Protein AF-A0A1J1GL76-F1 (afdb_monomer_lite)

Structure (mmCIF, N/CA/C/O backbone):
data_AF-A0A1J1GL76-F1
#
_entry.id   AF-A0A1J1GL76-F1
#
loop_
_atom_site.group_PDB
_atom_site.id
_atom_site.type_symbol
_atom_site.label_atom_id
_atom_site.label_alt_id
_atom_site.label_comp_id
_atom_site.label_asym_id
_atom_site.label_entity_id
_atom_site.label_seq_id
_atom_site.pdbx_PDB_ins_code
_atom_site.Cartn_x
_atom_site.Cartn_y
_atom_site.Cartn_z
_atom_site.occupancy
_atom_site.B_iso_or_equiv
_atom_site.auth_seq_id
_atom_site.auth_comp_id
_atom_site.auth_asym_id
_atom_site.auth_atom_id
_atom_site.pdbx_PDB_model_num
ATOM 1 N N . MET A 1 1 ? -51.176 -16.888 1.391 1.00 49.38 1 MET A N 1
ATOM 2 C CA . MET A 1 1 ? -51.410 -16.344 2.749 1.00 49.38 1 MET A CA 1
ATOM 3 C C . MET A 1 1 ? -52.088 -14.986 2.586 1.00 49.38 1 MET A C 1
ATOM 5 O O . MET A 1 1 ? -51.560 -14.163 1.854 1.00 49.38 1 MET A O 1
ATOM 9 N N . ASN A 1 2 ? -53.295 -14.788 3.131 1.00 55.12 2 ASN A N 1
ATOM 10 C CA . ASN A 1 2 ? -54.114 -13.595 2.851 1.00 55.12 2 ASN A CA 1
ATOM 11 C C . ASN A 1 2 ? -53.493 -12.338 3.484 1.00 55.12 2 ASN A C 1
ATOM 13 O O . ASN A 1 2 ? -53.325 -12.302 4.702 1.00 55.12 2 ASN A O 1
ATOM 17 N N . LEU A 1 3 ? -53.196 -11.313 2.676 1.00 42.00 3 LEU A N 1
ATOM 18 C CA . LEU A 1 3 ? -52.541 -10.064 3.106 1.00 42.00 3 LEU A CA 1
ATOM 19 C C . LEU A 1 3 ? -53.281 -9.388 4.273 1.00 42.00 3 LEU A C 1
ATOM 21 O O . LEU A 1 3 ? -52.666 -8.868 5.198 1.00 42.00 3 LEU A O 1
ATOM 25 N N . LEU A 1 4 ? -54.612 -9.489 4.265 1.00 48.38 4 LEU A N 1
ATOM 26 C CA . LEU A 1 4 ? -55.483 -8.969 5.316 1.00 48.38 4 LEU A CA 1
ATOM 27 C C . LEU A 1 4 ? -55.282 -9.690 6.660 1.00 48.38 4 LEU A C 1
ATOM 29 O O . LEU A 1 4 ? -55.278 -9.059 7.712 1.00 48.38 4 LEU A O 1
ATOM 33 N N . ARG A 1 5 ? -55.057 -11.013 6.641 1.00 50.91 5 ARG A N 1
ATOM 34 C CA . ARG A 1 5 ? -54.732 -11.775 7.860 1.00 50.91 5 ARG A CA 1
ATOM 35 C C . ARG A 1 5 ? -53.357 -11.391 8.395 1.00 50.91 5 ARG A C 1
ATOM 37 O O . ARG A 1 5 ? -53.213 -11.285 9.606 1.00 50.91 5 ARG A O 1
ATOM 44 N N . ALA A 1 6 ? -52.385 -11.151 7.514 1.00 48.44 6 ALA A N 1
ATOM 45 C CA . ALA A 1 6 ? -51.055 -10.698 7.914 1.00 48.44 6 ALA A CA 1
ATOM 46 C C . ALA A 1 6 ? -51.099 -9.304 8.563 1.00 48.44 6 ALA A C 1
ATOM 48 O O . ALA A 1 6 ? -50.510 -9.113 9.623 1.00 48.44 6 ALA A O 1
ATOM 49 N N . PHE A 1 7 ? -51.862 -8.365 7.994 1.00 52.47 7 PHE A N 1
ATOM 50 C CA . PHE A 1 7 ? -52.034 -7.025 8.566 1.00 52.47 7 PHE A CA 1
ATOM 51 C C . PHE A 1 7 ? -52.759 -7.041 9.912 1.00 52.47 7 PHE A C 1
ATOM 53 O O . PHE A 1 7 ? -52.319 -6.382 10.850 1.00 52.47 7 PHE A O 1
ATOM 60 N N . ASN A 1 8 ? -53.825 -7.834 10.037 1.00 53.69 8 ASN A N 1
ATOM 61 C CA . ASN A 1 8 ? -54.565 -7.942 11.294 1.00 53.69 8 ASN A CA 1
ATOM 62 C C . ASN A 1 8 ? -53.718 -8.583 12.400 1.00 53.69 8 ASN A C 1
ATOM 64 O O . ASN A 1 8 ? -53.769 -8.131 13.540 1.00 53.69 8 ASN A O 1
ATOM 68 N N . LEU A 1 9 ? -52.894 -9.581 12.065 1.00 57.06 9 LEU A N 1
ATOM 69 C CA . LEU A 1 9 ? -51.921 -10.151 12.999 1.00 57.06 9 LEU A CA 1
ATOM 70 C C . LEU A 1 9 ? -50.890 -9.108 13.441 1.00 57.06 9 LEU A C 1
ATOM 72 O O . LEU A 1 9 ? -50.637 -8.985 14.634 1.00 57.06 9 LEU A O 1
ATOM 76 N N . LEU A 1 10 ? -50.365 -8.304 12.512 1.00 51.12 10 LEU A N 1
ATOM 77 C CA . LEU A 1 10 ? -49.401 -7.245 12.820 1.00 51.12 10 LEU A CA 1
ATOM 78 C C . LEU A 1 10 ? -49.995 -6.172 13.747 1.00 51.12 10 LEU A C 1
ATOM 80 O O . LEU A 1 10 ? -49.339 -5.712 14.681 1.00 51.12 10 LEU A O 1
ATOM 84 N N . LEU A 1 11 ? -51.251 -5.790 13.503 1.00 55.38 11 LEU A N 1
ATOM 85 C CA . LEU A 1 11 ? -51.951 -4.784 14.296 1.00 55.38 11 LEU A CA 1
ATOM 86 C C . LEU A 1 11 ? -52.215 -5.285 15.722 1.00 55.38 11 LEU A C 1
ATOM 88 O O . LEU A 1 11 ? -51.939 -4.570 16.682 1.00 55.38 11 LEU A O 1
ATOM 92 N N . VAL A 1 12 ? -52.683 -6.531 15.864 1.00 57.62 12 VAL A N 1
ATOM 93 C CA . VAL A 1 12 ? -52.915 -7.168 17.170 1.00 57.62 12 VAL A CA 1
ATOM 94 C C . VAL A 1 12 ? -51.599 -7.332 17.934 1.00 57.62 12 VAL A C 1
ATOM 96 O O . VAL A 1 12 ? -51.547 -7.023 19.122 1.00 57.62 12 VAL A O 1
ATOM 99 N N . SER A 1 13 ? -50.512 -7.730 17.267 1.00 48.66 13 SER A N 1
ATOM 100 C CA . SER A 1 13 ? -49.188 -7.841 17.890 1.00 48.66 13 SER A CA 1
ATOM 101 C C . SER A 1 13 ? -48.640 -6.494 18.372 1.00 48.66 13 SER A C 1
ATOM 103 O O . SER A 1 13 ? -48.078 -6.430 19.463 1.00 48.66 13 SER A O 1
ATOM 105 N N . ASN A 1 14 ? -48.844 -5.414 17.611 1.00 50.44 14 ASN A N 1
ATOM 106 C CA . ASN A 1 14 ? -48.472 -4.061 18.037 1.00 50.44 14 ASN A CA 1
ATOM 107 C C . ASN A 1 14 ? -49.307 -3.584 19.230 1.00 50.44 14 ASN A C 1
ATOM 109 O O . ASN A 1 14 ? -48.763 -2.971 20.146 1.00 50.44 14 ASN A O 1
ATOM 113 N N . LEU A 1 15 ? -50.607 -3.897 19.254 1.00 49.03 15 LEU A N 1
ATOM 114 C CA . LEU A 1 15 ? -51.482 -3.520 20.364 1.00 49.03 15 LEU A CA 1
ATOM 115 C C . LEU A 1 15 ? -51.084 -4.243 21.659 1.00 49.03 15 LEU A C 1
ATOM 117 O O . LEU A 1 15 ? -50.979 -3.616 22.708 1.00 49.03 15 LEU A O 1
ATOM 121 N N . VAL A 1 16 ? -50.796 -5.545 21.578 1.00 49.28 16 VAL A N 1
ATOM 122 C CA . VAL A 1 16 ? -50.331 -6.346 22.722 1.00 49.28 16 VAL A CA 1
ATOM 123 C C . VAL A 1 16 ? -48.969 -5.851 23.224 1.00 49.28 16 VAL A C 1
ATOM 125 O O . VAL A 1 16 ? -48.783 -5.698 24.429 1.00 49.28 16 VAL A O 1
ATOM 128 N N . ALA A 1 17 ? -48.036 -5.526 22.323 1.00 48.03 17 ALA A N 1
ATOM 129 C CA . ALA A 1 17 ? -46.721 -5.000 22.694 1.00 48.03 17 ALA A CA 1
ATOM 130 C C . ALA A 1 17 ? -46.783 -3.599 23.324 1.00 48.03 17 ALA A C 1
ATOM 132 O O . ALA A 1 17 ? -46.017 -3.311 24.243 1.00 48.03 17 ALA A O 1
ATOM 133 N N . PHE A 1 18 ? -47.714 -2.753 22.873 1.00 45.28 18 PHE A N 1
ATOM 134 C CA . PHE A 1 18 ? -47.972 -1.440 23.464 1.00 45.28 18 PHE A CA 1
ATOM 135 C C . PHE A 1 18 ? -48.572 -1.560 24.872 1.00 45.28 18 PHE A C 1
ATOM 137 O O . PHE A 1 18 ? -48.101 -0.905 25.797 1.00 45.28 18 PHE A O 1
ATOM 144 N N . ILE A 1 19 ? -49.557 -2.447 25.064 1.00 47.66 19 ILE A N 1
ATOM 145 C CA . ILE A 1 19 ? -50.202 -2.667 26.370 1.00 47.66 19 ILE A CA 1
ATOM 146 C C . ILE A 1 19 ? -49.232 -3.310 27.372 1.00 47.66 19 ILE A C 1
ATOM 148 O O . ILE A 1 19 ? -49.341 -3.075 28.573 1.00 47.66 19 ILE A O 1
ATOM 152 N N . HIS A 1 20 ? -48.285 -4.132 26.913 1.00 47.09 20 HIS A N 1
ATOM 153 C CA . HIS A 1 20 ? -47.363 -4.860 27.794 1.00 47.09 20 HIS A CA 1
ATOM 154 C C . HIS A 1 20 ? -45.942 -4.291 27.818 1.00 47.09 20 HIS A C 1
ATOM 156 O O . HIS A 1 20 ? -45.064 -4.933 28.390 1.00 47.09 20 HIS A O 1
ATOM 162 N N . ASN A 1 21 ? -45.710 -3.122 27.206 1.00 48.50 21 ASN A N 1
ATOM 163 C CA . ASN A 1 21 ? -44.431 -2.401 27.140 1.00 48.50 21 ASN A CA 1
ATOM 164 C C . ASN A 1 21 ? -43.202 -3.322 26.973 1.00 48.50 21 ASN A C 1
ATOM 166 O O . ASN A 1 21 ? -42.194 -3.182 27.668 1.00 48.50 21 ASN A O 1
ATOM 170 N N . THR A 1 22 ? -43.317 -4.332 26.105 1.00 44.53 22 THR A N 1
ATOM 171 C CA . THR A 1 22 ? -42.358 -5.443 26.036 1.00 44.53 22 THR A CA 1
ATOM 172 C C . THR A 1 22 ? -41.708 -5.558 24.665 1.00 44.53 22 THR A C 1
ATOM 174 O O . THR A 1 22 ? -42.346 -5.563 23.614 1.00 44.53 22 THR A O 1
ATOM 177 N N . SER A 1 23 ? -40.387 -5.717 24.722 1.00 50.06 23 SER A N 1
ATOM 178 C CA . SER A 1 23 ? -39.377 -5.852 23.669 1.00 50.06 23 SER A CA 1
ATOM 179 C C . SER A 1 23 ? -39.558 -7.027 22.688 1.00 50.06 23 SER A C 1
ATOM 181 O O . SER A 1 23 ? -38.646 -7.324 21.915 1.00 50.06 23 SER A O 1
ATOM 183 N N . LEU A 1 24 ? -40.715 -7.692 22.661 1.00 44.75 24 LEU A N 1
ATOM 184 C CA . LEU A 1 24 ? -40.926 -8.945 21.929 1.00 44.75 24 LEU A CA 1
ATOM 185 C C . LEU A 1 24 ? -40.931 -8.762 20.398 1.00 44.75 24 LEU A C 1
ATOM 187 O O . LEU A 1 24 ? -40.361 -9.568 19.668 1.00 44.75 24 LEU A O 1
ATOM 191 N N . LEU A 1 25 ? -41.503 -7.662 19.895 1.00 42.66 25 LEU A N 1
ATOM 192 C CA . LEU A 1 25 ? -41.461 -7.333 18.459 1.00 42.66 25 LEU A CA 1
ATOM 193 C C . LEU A 1 25 ? -40.042 -7.004 17.981 1.00 42.66 25 LEU A C 1
ATOM 195 O O . LEU A 1 25 ? -39.680 -7.312 16.846 1.00 42.66 25 LEU A O 1
ATOM 199 N N . SER A 1 26 ? -39.222 -6.435 18.870 1.00 44.03 26 SER A N 1
ATOM 200 C CA . SER A 1 26 ? -37.821 -6.131 18.584 1.00 44.03 26 SER A CA 1
ATOM 201 C C . SER A 1 26 ? -36.932 -7.373 18.536 1.00 44.03 26 SER A C 1
ATOM 203 O O . SER A 1 26 ? -35.851 -7.283 17.967 1.00 44.03 26 SER A O 1
ATOM 205 N N . SER A 1 27 ? -37.362 -8.517 19.092 1.00 48.53 27 SER A N 1
ATOM 206 C CA . SER A 1 27 ? -36.620 -9.782 18.984 1.00 48.53 27 SER A CA 1
ATOM 207 C C . SER A 1 27 ? -37.047 -10.615 17.773 1.00 48.53 27 SER A C 1
ATOM 209 O O . SER A 1 27 ? -36.202 -11.264 17.168 1.00 48.53 27 SER A O 1
ATOM 211 N N . LEU A 1 28 ? -38.322 -10.554 17.369 1.00 44.75 28 LEU A N 1
ATOM 212 C CA . LEU A 1 28 ? -38.851 -11.374 16.269 1.00 44.75 28 LEU A CA 1
ATOM 213 C C . LEU A 1 28 ? -38.500 -10.859 14.864 1.00 44.75 28 LEU A C 1
ATOM 215 O O . LEU A 1 28 ? -38.440 -11.653 13.930 1.00 44.75 28 LEU A O 1
ATOM 219 N N . PHE A 1 29 ? -38.255 -9.555 14.697 1.00 45.38 29 PHE A N 1
ATOM 220 C CA . PHE A 1 29 ? -38.017 -8.939 13.378 1.00 45.38 29 PHE A CA 1
ATOM 221 C C . PHE A 1 29 ? -36.672 -8.212 13.259 1.00 45.38 29 PHE A C 1
ATOM 223 O O . PHE A 1 29 ? -36.435 -7.500 12.279 1.00 45.38 29 PHE A O 1
ATOM 230 N N . LYS A 1 30 ? -35.790 -8.386 14.252 1.00 46.25 30 LYS A N 1
ATOM 231 C CA . LYS A 1 30 ? -34.530 -7.645 14.358 1.00 46.25 30 LYS A CA 1
ATOM 232 C C . LYS A 1 30 ? -33.626 -7.856 13.150 1.00 46.25 30 LYS A C 1
ATOM 234 O O . LYS A 1 30 ? -33.071 -6.893 12.648 1.00 46.25 30 LYS A O 1
ATOM 239 N N . ASP A 1 31 ? -33.531 -9.075 12.633 1.00 42.47 31 ASP A N 1
ATOM 240 C CA . ASP A 1 31 ? -32.423 -9.386 11.728 1.00 42.47 31 ASP A CA 1
ATOM 241 C C . ASP A 1 31 ? -32.755 -9.144 10.250 1.00 42.47 31 ASP A C 1
ATOM 243 O O . ASP A 1 31 ? -31.899 -8.695 9.497 1.00 42.47 31 ASP A O 1
ATOM 247 N N . SER A 1 32 ? -34.005 -9.329 9.821 1.00 38.66 32 SER A N 1
ATOM 248 C CA . SER A 1 32 ? -34.388 -9.160 8.409 1.00 38.66 32 SER A CA 1
ATOM 249 C C . SER A 1 32 ? -34.819 -7.733 8.053 1.00 38.66 32 SER A C 1
ATOM 251 O O . SER A 1 32 ? -34.570 -7.270 6.938 1.00 38.66 32 SER A O 1
ATOM 253 N N . PHE A 1 33 ? -35.431 -7.001 8.990 1.00 39.47 33 PHE A N 1
ATOM 254 C CA . PHE A 1 33 ? -35.873 -5.624 8.749 1.00 39.47 33 PHE A CA 1
ATOM 255 C C . PHE A 1 33 ? -34.742 -4.609 8.963 1.00 39.47 33 PHE A C 1
ATOM 257 O O . PHE A 1 33 ? -34.715 -3.586 8.279 1.00 39.47 33 PHE A O 1
ATOM 264 N N . ILE A 1 34 ? -33.783 -4.894 9.858 1.00 42.03 34 ILE A N 1
ATOM 265 C CA . ILE A 1 34 ? -32.581 -4.064 10.029 1.00 42.03 34 ILE A CA 1
ATOM 266 C C . ILE A 1 34 ? -31.635 -4.245 8.846 1.00 42.03 34 ILE A C 1
ATOM 268 O O . ILE A 1 34 ? -31.163 -3.229 8.353 1.00 42.03 34 ILE A O 1
ATOM 272 N N . LEU A 1 35 ? -31.416 -5.464 8.328 1.00 37.47 35 LEU A N 1
ATOM 273 C CA . LEU A 1 35 ? -30.583 -5.650 7.130 1.00 37.47 35 LEU A CA 1
ATOM 274 C C . LEU A 1 35 ? -31.164 -4.917 5.912 1.00 37.47 35 LEU A C 1
ATOM 276 O O . LEU A 1 35 ? -30.459 -4.136 5.280 1.00 37.47 35 LEU A O 1
ATOM 280 N N . ASN A 1 36 ? -32.465 -5.076 5.645 1.00 37.38 36 ASN A N 1
ATOM 281 C CA . ASN A 1 36 ? -33.106 -4.398 4.516 1.00 37.38 36 ASN A CA 1
ATOM 282 C C . ASN A 1 36 ? -33.164 -2.870 4.693 1.00 37.38 36 ASN A C 1
ATOM 284 O O . ASN A 1 36 ? -32.998 -2.142 3.718 1.00 37.38 36 ASN A O 1
ATOM 288 N N . ASN A 1 37 ? -33.337 -2.353 5.918 1.00 37.88 37 ASN A N 1
ATOM 289 C CA . ASN A 1 37 ? -33.225 -0.909 6.171 1.00 37.88 37 ASN A CA 1
ATOM 290 C C . ASN A 1 37 ? -31.779 -0.400 6.140 1.00 37.88 37 ASN A C 1
ATOM 292 O O . ASN A 1 37 ? -31.566 0.760 5.794 1.00 37.88 37 ASN A O 1
ATOM 296 N N . TYR A 1 38 ? -30.785 -1.227 6.465 1.00 38.75 38 TYR A N 1
ATOM 297 C CA . TYR A 1 38 ? -29.373 -0.875 6.316 1.00 38.75 38 TYR A CA 1
ATOM 298 C C . TYR A 1 38 ? -28.989 -0.773 4.838 1.00 38.75 38 TYR A C 1
ATOM 300 O O . TYR A 1 38 ? -28.358 0.209 4.443 1.00 38.75 38 TYR A O 1
ATOM 308 N N . GLU A 1 39 ? -29.433 -1.720 4.009 1.00 37.53 39 GLU A N 1
ATOM 309 C CA . GLU A 1 39 ? -29.206 -1.704 2.560 1.00 37.53 39 GLU A CA 1
ATOM 310 C C . GLU A 1 39 ? -29.972 -0.565 1.863 1.00 37.53 39 GLU A C 1
ATOM 312 O O . GLU A 1 39 ? -29.414 0.148 1.022 1.00 37.53 39 GLU A O 1
ATOM 317 N N . LEU A 1 40 ? -31.225 -0.306 2.258 1.00 36.31 40 LEU A N 1
ATOM 318 C CA . LEU A 1 40 ? -32.002 0.834 1.752 1.00 36.31 40 LEU A CA 1
ATOM 319 C C . LEU A 1 40 ? -31.452 2.177 2.252 1.00 36.31 40 LEU A C 1
ATOM 321 O O . LEU A 1 40 ? -31.373 3.130 1.478 1.00 36.31 40 LEU A O 1
ATOM 325 N N . GLY A 1 41 ? -30.994 2.259 3.504 1.00 34.81 41 GLY A N 1
ATOM 326 C CA . GLY A 1 41 ? -30.371 3.450 4.081 1.00 34.81 41 GLY A CA 1
ATOM 327 C C . GLY A 1 41 ? -29.040 3.818 3.418 1.00 34.81 41 GLY A C 1
ATOM 328 O O . GLY A 1 41 ? -28.735 5.005 3.270 1.00 34.81 41 GLY A O 1
ATOM 329 N N . PHE A 1 42 ? -28.270 2.829 2.953 1.00 37.75 42 PHE A N 1
ATOM 330 C CA . PHE A 1 42 ? -27.045 3.056 2.181 1.00 37.75 42 PHE A CA 1
ATOM 331 C C . PHE A 1 42 ? -27.340 3.631 0.791 1.00 37.75 42 PHE A C 1
ATOM 333 O O . PHE A 1 42 ? -26.722 4.620 0.391 1.00 37.75 42 PHE A O 1
ATOM 340 N N . ASN A 1 43 ? -28.342 3.088 0.094 1.00 35.53 43 ASN A N 1
ATOM 341 C CA . ASN A 1 43 ? -28.764 3.588 -1.21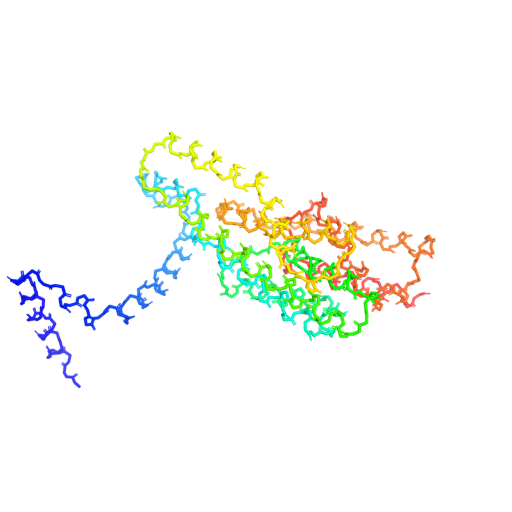6 1.00 35.53 43 ASN A CA 1
ATOM 342 C C . ASN A 1 43 ? -29.424 4.973 -1.132 1.00 35.53 43 ASN A C 1
ATOM 344 O O . ASN A 1 43 ? -29.167 5.830 -1.974 1.00 35.53 43 ASN A O 1
ATOM 348 N N . MET A 1 44 ? -30.204 5.245 -0.083 1.00 29.80 44 MET A N 1
ATOM 349 C CA . MET A 1 44 ? -30.844 6.547 0.119 1.00 29.80 44 MET A CA 1
ATOM 350 C C . MET A 1 44 ? -29.824 7.632 0.494 1.00 29.80 44 MET A C 1
ATOM 352 O O . MET A 1 44 ? -29.916 8.744 -0.014 1.00 29.80 44 MET A O 1
ATOM 356 N N . ARG A 1 45 ? -28.789 7.317 1.293 1.00 36.72 45 ARG A N 1
ATOM 357 C CA . ARG A 1 45 ? -27.662 8.239 1.560 1.00 36.72 45 ARG A CA 1
ATOM 358 C C . ARG A 1 45 ? -26.804 8.492 0.321 1.00 36.72 45 ARG A C 1
ATOM 360 O O . ARG A 1 45 ? -26.323 9.609 0.157 1.00 36.72 45 ARG A O 1
ATOM 367 N N . ARG A 1 46 ? -26.634 7.487 -0.544 1.00 36.66 46 ARG A N 1
ATOM 368 C CA . ARG A 1 46 ? -25.966 7.625 -1.847 1.00 36.66 46 ARG A CA 1
ATOM 369 C C . ARG A 1 46 ? -26.755 8.550 -2.779 1.00 36.66 46 ARG A C 1
ATOM 371 O O . ARG A 1 46 ? -26.183 9.482 -3.326 1.00 36.66 46 ARG A O 1
ATOM 378 N N . ASN A 1 47 ? -28.073 8.372 -2.856 1.00 35.38 47 ASN A N 1
ATOM 379 C CA . ASN A 1 47 ? -28.950 9.205 -3.684 1.00 35.38 47 ASN A CA 1
ATOM 380 C C . ASN A 1 47 ? -29.138 10.624 -3.100 1.00 35.38 47 ASN A C 1
ATOM 382 O O . ASN A 1 47 ? -29.271 11.585 -3.847 1.00 35.38 47 ASN A O 1
ATOM 386 N N . LEU A 1 48 ? -29.090 10.793 -1.772 1.00 34.84 48 LEU A N 1
ATOM 387 C CA . LEU A 1 48 ? -29.107 12.109 -1.110 1.00 34.84 48 LEU A CA 1
ATOM 388 C C . LEU A 1 48 ? -27.778 12.864 -1.257 1.00 34.84 48 LEU A C 1
ATOM 390 O O . LEU A 1 48 ? -27.782 14.092 -1.265 1.00 34.84 48 LEU A O 1
ATOM 394 N N . ALA A 1 49 ? -26.651 12.159 -1.402 1.00 41.22 49 ALA A N 1
ATOM 395 C CA . ALA A 1 49 ? -25.359 12.770 -1.719 1.00 41.22 49 ALA A CA 1
ATOM 396 C C . ALA A 1 49 ? -25.296 13.316 -3.162 1.00 41.22 49 ALA A C 1
ATOM 398 O O . ALA A 1 49 ? -24.482 14.194 -3.444 1.00 41.22 49 ALA A O 1
ATOM 399 N N . GLU A 1 50 ? -26.180 12.850 -4.052 1.00 35.75 50 GLU A N 1
ATOM 400 C CA . GLU A 1 50 ? -26.354 13.367 -5.418 1.00 35.75 50 GLU A CA 1
ATOM 401 C C . GLU A 1 50 ? -27.328 14.560 -5.497 1.00 35.75 50 GLU A C 1
ATOM 403 O O . GLU A 1 50 ? -27.350 15.285 -6.495 1.00 35.75 50 GLU A O 1
ATOM 408 N N . ILE A 1 51 ? -28.102 14.830 -4.438 1.00 33.16 51 ILE A N 1
ATOM 409 C CA . ILE A 1 51 ? -29.013 15.976 -4.387 1.00 33.16 51 ILE A CA 1
ATOM 410 C C . ILE A 1 51 ? -28.233 17.225 -3.951 1.00 33.16 51 ILE A C 1
ATOM 412 O O . ILE A 1 51 ? -27.784 17.367 -2.815 1.00 33.16 51 ILE A O 1
ATOM 416 N N . SER A 1 52 ? -28.078 18.150 -4.901 1.00 36.28 52 SER A N 1
ATOM 417 C CA . SER A 1 52 ? -27.528 19.502 -4.746 1.00 36.28 52 SER A CA 1
ATOM 418 C C . SER A 1 52 ? -27.797 20.124 -3.365 1.00 36.28 52 SER A C 1
ATOM 420 O O . SER A 1 52 ? -28.946 20.294 -2.940 1.00 36.28 52 SER A O 1
ATOM 422 N N . SER A 1 53 ? -26.713 20.565 -2.714 1.00 38.88 53 SER A N 1
ATOM 423 C CA . SER A 1 53 ? -26.659 21.221 -1.395 1.00 38.88 53 SER A CA 1
ATOM 424 C C . SER A 1 53 ? -27.543 22.468 -1.244 1.00 38.88 53 SER A C 1
ATOM 426 O O . SER A 1 53 ? -27.702 22.989 -0.137 1.00 38.88 53 SER A O 1
ATOM 428 N N . LYS A 1 54 ? -28.135 22.953 -2.339 1.00 36.09 54 LYS A N 1
ATOM 429 C CA . LYS A 1 54 ? -29.054 24.094 -2.362 1.00 36.09 54 LYS A CA 1
ATOM 430 C C . LYS A 1 54 ? -30.493 23.754 -1.947 1.00 36.09 54 LYS A C 1
ATOM 432 O O . LYS A 1 54 ? -31.253 24.685 -1.726 1.00 36.09 54 LYS A O 1
ATOM 437 N N . SER A 1 55 ? -30.858 22.475 -1.821 1.00 37.53 55 SER A N 1
ATOM 438 C CA . SER A 1 55 ? -32.242 22.045 -1.530 1.00 37.53 55 SER A CA 1
ATOM 439 C C . SER A 1 55 ? -32.510 21.596 -0.086 1.00 37.53 55 SER A C 1
ATOM 441 O O . SER A 1 55 ? -33.642 21.263 0.243 1.00 37.53 55 SER A O 1
ATOM 443 N N . LEU A 1 56 ? -31.497 21.590 0.787 1.00 34.97 56 LEU A N 1
ATOM 444 C CA . LEU A 1 56 ? -31.639 21.137 2.175 1.00 34.97 56 LEU A CA 1
ATOM 445 C C . LEU A 1 56 ? -31.770 22.319 3.140 1.00 34.97 56 LEU A C 1
ATOM 447 O O . LEU A 1 56 ? -30.950 23.245 3.104 1.00 34.97 56 LEU A O 1
ATOM 451 N N . GLU A 1 57 ? -32.793 22.249 3.998 1.00 33.16 57 GLU A N 1
ATOM 452 C CA . GLU A 1 57 ? -33.127 23.265 4.997 1.00 33.16 57 GLU A CA 1
ATOM 453 C C . GLU A 1 57 ? -31.952 23.590 5.943 1.00 33.16 57 GLU A C 1
ATOM 455 O O . GLU A 1 57 ? -31.145 22.707 6.266 1.00 33.16 57 GLU A O 1
ATOM 460 N N . PRO A 1 58 ? -31.851 24.845 6.426 1.00 34.94 58 PRO A N 1
ATOM 461 C CA . PRO A 1 58 ? -30.714 25.325 7.217 1.00 34.94 58 PRO A CA 1
ATOM 462 C C . PRO A 1 58 ? -30.404 24.489 8.468 1.00 34.94 58 PRO A C 1
ATOM 464 O O . PRO A 1 58 ? -29.231 24.275 8.763 1.00 34.94 58 PRO A O 1
ATOM 467 N N . GLY A 1 59 ? -31.421 23.943 9.146 1.00 31.34 59 GLY A N 1
ATOM 468 C CA . GLY A 1 59 ? -31.256 23.160 10.382 1.00 31.34 59 GLY A CA 1
ATOM 469 C C . GLY A 1 59 ? -30.567 21.800 10.203 1.00 31.34 59 GLY A C 1
ATOM 470 O O . GLY A 1 59 ? -29.995 21.268 11.148 1.00 31.34 59 GLY A O 1
ATOM 471 N N . ILE A 1 60 ? -30.535 21.246 8.985 1.00 33.56 60 ILE A N 1
ATOM 472 C CA . ILE A 1 60 ? -29.838 19.978 8.692 1.00 33.56 60 ILE A CA 1
ATOM 473 C C . ILE A 1 60 ? -28.339 20.220 8.419 1.00 33.56 60 ILE A C 1
ATOM 475 O O . ILE A 1 60 ? -27.523 19.299 8.505 1.00 33.56 60 ILE A O 1
ATOM 479 N N . ARG A 1 61 ? -27.929 21.467 8.131 1.00 36.00 61 ARG A N 1
ATOM 480 C CA . ARG A 1 61 ? -26.516 21.810 7.886 1.00 36.00 61 ARG A CA 1
ATOM 481 C C . ARG A 1 61 ? -25.671 21.800 9.159 1.00 36.00 61 ARG A C 1
ATOM 483 O O . ARG A 1 61 ? -24.491 21.475 9.068 1.00 36.00 61 ARG A O 1
ATOM 490 N N . GLU A 1 62 ? -26.257 22.085 10.320 1.00 36.91 62 GLU A N 1
ATOM 491 C CA . GLU A 1 62 ? -25.536 22.115 11.604 1.00 36.91 62 GLU A CA 1
ATOM 492 C C . GLU A 1 62 ? -25.077 20.731 12.088 1.00 36.91 62 GLU A C 1
ATOM 494 O O . GLU A 1 62 ? -24.139 20.633 12.869 1.00 36.91 62 GLU A O 1
ATOM 499 N N . HIS A 1 63 ? -25.648 19.636 11.578 1.00 35.28 63 HIS A N 1
ATOM 500 C CA . HIS A 1 63 ? -25.208 18.271 11.910 1.00 35.28 63 HIS A CA 1
ATOM 501 C C . HIS A 1 63 ? -24.137 17.711 10.954 1.00 35.28 63 HIS A C 1
ATOM 503 O O . HIS A 1 63 ? -23.834 16.518 10.976 1.00 35.28 63 HIS A O 1
ATOM 509 N N . ARG A 1 64 ? -23.507 18.564 10.129 1.00 32.66 64 ARG A N 1
ATOM 510 C CA . ARG A 1 64 ? -22.330 18.189 9.319 1.00 32.66 64 ARG A CA 1
ATOM 511 C C . ARG A 1 64 ? -21.029 18.069 10.122 1.00 32.66 64 ARG A C 1
ATOM 513 O O . ARG A 1 64 ? -20.016 17.704 9.540 1.00 32.66 64 ARG A O 1
ATOM 520 N N . GLY A 1 65 ? -21.052 18.304 11.433 1.00 35.44 65 GLY A N 1
ATOM 521 C CA . GLY A 1 65 ? -19.906 18.140 12.336 1.00 35.44 65 GLY A CA 1
ATOM 522 C C . GLY A 1 65 ? -19.549 16.692 12.699 1.00 35.44 65 GLY A C 1
ATOM 523 O O . GLY A 1 65 ? -18.957 16.464 13.749 1.00 35.44 65 GLY A O 1
ATOM 524 N N . ASN A 1 66 ? -19.898 15.696 11.880 1.00 38.16 66 ASN A N 1
ATOM 525 C CA . ASN A 1 66 ? -19.371 14.343 12.068 1.00 38.16 66 ASN A CA 1
ATOM 526 C C . ASN A 1 66 ? -17.956 14.291 11.475 1.00 38.16 66 ASN A C 1
ATOM 528 O O . ASN A 1 66 ? -17.773 13.902 10.326 1.00 38.16 66 ASN A O 1
ATOM 532 N N . PHE A 1 67 ? -16.974 14.714 12.276 1.00 42.78 67 PHE A N 1
ATOM 533 C CA . PHE A 1 67 ? -15.538 14.762 11.956 1.00 42.78 67 PHE A CA 1
ATOM 534 C C . PHE A 1 67 ? -14.903 13.403 11.597 1.00 42.78 67 PHE A C 1
ATOM 536 O O . PHE A 1 67 ? -13.773 13.367 11.119 1.00 42.78 67 PHE A O 1
ATOM 543 N N . PHE A 1 68 ? -15.620 12.293 11.786 1.00 43.25 68 PHE A N 1
ATOM 544 C CA . PHE A 1 68 ? -15.142 10.947 11.483 1.00 43.25 68 PHE A CA 1
ATOM 545 C C . PHE A 1 68 ? -16.163 10.225 10.619 1.00 43.25 68 PHE A C 1
ATOM 547 O O . PHE A 1 68 ? -17.309 9.981 11.020 1.00 43.25 68 PHE A O 1
ATOM 554 N N . THR A 1 69 ? -15.761 9.865 9.409 1.00 46.59 69 THR A N 1
ATOM 555 C CA . THR A 1 69 ? -16.567 8.984 8.581 1.00 46.59 69 THR A CA 1
ATOM 556 C C . THR A 1 69 ? -16.441 7.546 9.079 1.00 46.59 69 THR A C 1
ATOM 558 O O . THR A 1 69 ? -15.567 6.804 8.669 1.00 46.59 69 THR A O 1
ATOM 561 N N . ARG A 1 70 ? -17.430 7.114 9.868 1.00 53.78 70 ARG A N 1
ATOM 562 C CA . ARG A 1 70 ? -18.037 5.770 9.761 1.00 53.78 70 ARG A CA 1
ATOM 563 C C . ARG A 1 70 ? -17.150 4.533 10.026 1.00 53.78 70 ARG A C 1
ATOM 565 O O . ARG A 1 70 ? -17.449 3.492 9.448 1.00 53.78 70 ARG A O 1
ATOM 572 N N . GLY A 1 71 ? -16.146 4.583 10.903 1.00 63.78 71 GLY A N 1
ATOM 573 C CA . GLY A 1 71 ? -15.444 3.363 11.341 1.00 63.78 71 GLY A CA 1
ATOM 574 C C . GLY A 1 71 ? -14.790 2.598 10.184 1.00 63.78 71 GLY A C 1
ATOM 575 O O . GLY A 1 71 ? -14.821 1.367 10.141 1.00 63.78 71 GLY A O 1
ATOM 576 N N . LEU A 1 72 ? -14.247 3.334 9.208 1.00 79.81 72 LEU A N 1
ATOM 577 C CA . LEU A 1 72 ? -13.582 2.748 8.047 1.00 79.81 72 LEU A CA 1
ATOM 578 C C . LEU A 1 72 ? -12.192 2.237 8.409 1.00 79.81 72 LEU A C 1
ATOM 580 O O . LEU A 1 72 ? -11.701 1.340 7.729 1.00 79.81 72 LEU A O 1
ATOM 584 N N . LEU A 1 73 ? -11.578 2.761 9.477 1.00 87.75 73 LEU A N 1
ATOM 585 C CA . LEU A 1 73 ? -10.246 2.362 9.931 1.00 87.75 73 LEU A CA 1
ATOM 586 C C . LEU A 1 73 ? -10.110 0.838 10.071 1.00 87.75 73 LEU A C 1
ATOM 588 O O . LEU A 1 73 ? -9.200 0.237 9.497 1.00 87.75 73 LEU A O 1
ATOM 592 N N . LYS A 1 74 ? -11.027 0.207 10.815 1.00 89.62 74 LYS A N 1
ATOM 593 C CA . LYS A 1 74 ? -11.004 -1.240 11.058 1.00 89.62 74 LYS A CA 1
ATOM 594 C C . LYS A 1 74 ? -11.122 -2.030 9.756 1.00 89.62 74 LYS A C 1
ATOM 596 O O . LYS A 1 74 ? -10.350 -2.962 9.530 1.00 89.62 74 LYS A O 1
ATOM 601 N N . THR A 1 75 ? -12.048 -1.634 8.885 1.00 89.06 75 THR A N 1
ATOM 602 C CA . THR A 1 75 ? -12.234 -2.250 7.564 1.00 89.06 75 THR A CA 1
ATOM 603 C C . THR A 1 75 ? -10.990 -2.076 6.698 1.00 89.06 75 THR A C 1
ATOM 605 O O . THR A 1 75 ? -10.499 -3.051 6.137 1.00 89.06 75 THR A O 1
ATOM 608 N N . TYR A 1 76 ? -10.423 -0.869 6.648 1.00 92.94 76 TYR A N 1
ATOM 609 C CA . TYR A 1 76 ? -9.219 -0.553 5.887 1.00 92.94 76 TYR A CA 1
ATOM 610 C C . TYR A 1 76 ? -8.047 -1.447 6.313 1.00 92.94 76 TYR A C 1
ATOM 612 O O . TYR A 1 76 ? -7.452 -2.133 5.481 1.00 92.94 76 TYR A O 1
ATOM 620 N N . LEU A 1 77 ? -7.734 -1.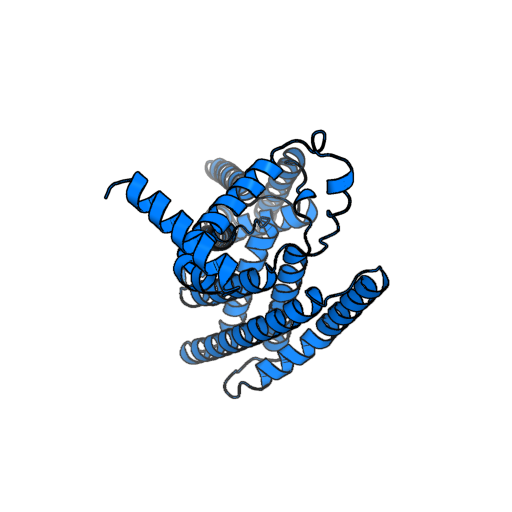482 7.614 1.00 94.38 77 LEU A N 1
ATOM 621 C CA . LEU A 1 77 ? -6.612 -2.265 8.137 1.00 94.38 77 LEU A CA 1
ATOM 622 C C . LEU A 1 77 ? -6.832 -3.771 7.958 1.00 94.38 77 LEU A C 1
ATOM 624 O O . LEU A 1 77 ? -5.891 -4.508 7.657 1.00 94.38 77 LEU A O 1
ATOM 628 N N . SER A 1 78 ? -8.078 -4.234 8.096 1.00 92.94 78 SER A N 1
ATOM 629 C CA . SER A 1 78 ? -8.437 -5.627 7.835 1.00 92.94 78 SER A CA 1
ATOM 630 C C . SER A 1 78 ? -8.188 -6.011 6.374 1.00 92.94 78 SER A C 1
ATOM 632 O O . SER A 1 78 ? -7.528 -7.021 6.114 1.00 92.94 78 SER A O 1
ATOM 634 N N . LEU A 1 79 ? -8.645 -5.190 5.423 1.00 93.00 79 LEU A N 1
ATOM 635 C CA . LEU A 1 79 ? -8.412 -5.407 3.995 1.00 93.00 79 LEU A CA 1
ATOM 636 C C . LEU A 1 79 ? -6.923 -5.398 3.658 1.00 93.00 79 LEU A C 1
ATOM 638 O O . LEU A 1 79 ? -6.456 -6.294 2.957 1.00 93.00 79 LEU A O 1
ATOM 642 N N . GLU A 1 80 ? -6.169 -4.423 4.167 1.00 95.44 80 GLU A N 1
ATOM 643 C CA . GLU A 1 80 ? -4.733 -4.338 3.904 1.00 95.44 80 GLU A CA 1
ATOM 644 C C . GLU A 1 80 ? -3.989 -5.576 4.432 1.00 95.44 80 GLU A C 1
ATOM 646 O O . GLU A 1 80 ? -3.193 -6.172 3.702 1.00 95.44 80 GLU A O 1
ATOM 651 N N . GLY A 1 81 ? -4.317 -6.045 5.642 1.00 93.31 81 GLY A N 1
ATOM 652 C CA . GLY A 1 81 ? -3.765 -7.284 6.195 1.00 93.31 81 GLY A CA 1
ATOM 653 C C . GLY A 1 81 ? -4.081 -8.524 5.345 1.00 93.31 81 GLY A C 1
ATOM 654 O O . GLY A 1 81 ? -3.195 -9.340 5.079 1.00 93.31 81 GLY A O 1
ATOM 655 N N . LEU A 1 82 ? -5.319 -8.646 4.851 1.00 93.12 82 LEU A N 1
ATOM 656 C CA . LEU A 1 82 ? -5.720 -9.733 3.948 1.00 93.12 82 LEU A CA 1
ATOM 657 C C . LEU A 1 82 ? -4.980 -9.670 2.603 1.00 93.12 82 LEU A C 1
ATOM 659 O O . LEU A 1 82 ? -4.591 -10.701 2.048 1.00 93.12 82 LEU A O 1
ATOM 663 N N . LEU A 1 83 ? -4.765 -8.466 2.072 1.00 94.50 83 LEU A N 1
ATOM 664 C CA . LEU A 1 83 ? -4.037 -8.242 0.824 1.00 94.50 83 LEU A CA 1
ATOM 665 C C . LEU A 1 83 ? -2.553 -8.585 0.964 1.00 94.50 83 LEU A C 1
ATOM 667 O O . LEU A 1 83 ? -2.010 -9.255 0.084 1.00 94.50 83 LEU A O 1
ATOM 671 N N . HIS A 1 84 ? -1.924 -8.203 2.078 1.00 93.38 84 HIS A N 1
ATOM 672 C CA . HIS A 1 84 ? -0.556 -8.599 2.415 1.00 93.38 84 HIS A CA 1
ATOM 673 C C . HIS A 1 84 ? -0.407 -10.119 2.385 1.00 93.38 84 HIS A C 1
ATOM 675 O O . HIS A 1 84 ? 0.459 -10.652 1.690 1.00 93.38 84 HIS A O 1
ATOM 681 N N . GLU A 1 85 ? -1.292 -10.831 3.082 1.00 91.44 85 GLU A N 1
ATOM 682 C CA . GLU A 1 85 ? -1.285 -12.289 3.112 1.00 91.44 85 GLU A CA 1
ATOM 683 C C . GLU A 1 85 ? -1.489 -12.895 1.713 1.00 91.44 85 GLU A C 1
ATOM 685 O O . GLU A 1 85 ? -0.728 -13.771 1.291 1.00 91.44 85 GLU A O 1
ATOM 690 N N . LYS A 1 86 ? -2.484 -12.408 0.964 1.00 92.06 86 LYS A N 1
ATOM 691 C CA . LYS A 1 86 ? -2.840 -12.922 -0.366 1.00 92.06 86 LYS A CA 1
ATOM 692 C C . LYS A 1 86 ? -1.743 -12.702 -1.410 1.00 92.06 86 LYS A C 1
ATOM 694 O O . LYS A 1 86 ? -1.552 -13.551 -2.283 1.00 92.06 86 LYS A O 1
ATOM 699 N N . ILE A 1 87 ? -1.050 -11.566 -1.366 1.00 92.44 87 ILE A N 1
ATOM 700 C CA . ILE A 1 87 ? 0.000 -11.224 -2.332 1.00 92.44 87 ILE A CA 1
ATOM 701 C C . ILE A 1 87 ? 1.323 -11.907 -1.952 1.00 92.44 87 ILE A C 1
ATOM 703 O O . ILE A 1 87 ? 1.948 -12.512 -2.819 1.00 92.44 87 ILE A O 1
ATOM 707 N N . LEU A 1 88 ? 1.724 -11.914 -0.672 1.00 90.19 88 LEU A N 1
ATOM 708 C CA . LEU A 1 88 ? 2.979 -12.554 -0.237 1.00 90.19 88 LEU A CA 1
ATOM 709 C C . LEU A 1 88 ? 2.976 -14.074 -0.409 1.00 90.19 88 LEU A C 1
ATOM 711 O O . LEU A 1 88 ? 4.022 -14.665 -0.674 1.00 90.19 88 LEU A O 1
ATOM 715 N N . ARG A 1 89 ? 1.812 -14.720 -0.278 1.00 85.00 89 ARG A N 1
ATOM 716 C CA . ARG A 1 89 ? 1.685 -16.170 -0.486 1.00 85.00 89 ARG A CA 1
ATOM 717 C C . ARG A 1 89 ? 1.739 -16.584 -1.958 1.00 85.00 89 ARG A C 1
ATOM 719 O O . ARG A 1 89 ? 1.912 -17.770 -2.223 1.00 85.00 89 ARG A O 1
ATOM 726 N N . ASN A 1 90 ? 1.602 -15.653 -2.907 1.00 84.81 90 ASN A N 1
ATOM 727 C CA . ASN A 1 90 ? 1.603 -15.963 -4.335 1.00 84.81 90 ASN A CA 1
ATOM 728 C C . ASN A 1 90 ? 2.639 -15.118 -5.109 1.00 84.81 90 ASN A C 1
ATOM 730 O O . ASN A 1 90 ? 2.358 -13.972 -5.469 1.00 84.81 90 ASN A O 1
ATOM 734 N N . PRO A 1 91 ? 3.807 -15.694 -5.456 1.00 74.75 91 PRO A N 1
ATOM 735 C CA . PRO A 1 91 ? 4.857 -14.999 -6.205 1.00 74.75 91 PRO A CA 1
ATOM 736 C C . PRO A 1 91 ? 4.398 -14.404 -7.545 1.00 74.75 91 PRO A C 1
ATOM 738 O O . PRO A 1 91 ? 4.929 -1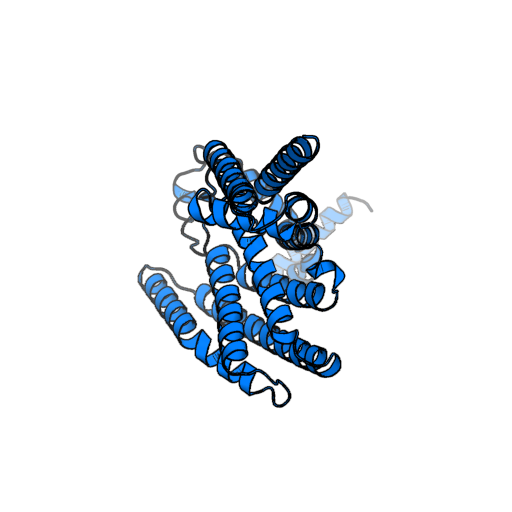3.379 -7.973 1.00 74.75 91 PRO A O 1
ATOM 741 N N . HIS A 1 92 ? 3.393 -14.994 -8.205 1.00 82.31 92 HIS A N 1
ATOM 742 C CA . HIS A 1 92 ? 2.858 -14.451 -9.456 1.00 82.31 92 HIS A CA 1
ATOM 743 C C . HIS A 1 92 ? 2.195 -13.084 -9.261 1.00 82.31 92 HIS A C 1
ATOM 745 O O . HIS A 1 92 ? 2.289 -12.232 -10.144 1.00 82.31 92 HIS A O 1
ATOM 751 N N . HIS A 1 93 ? 1.572 -12.843 -8.103 1.00 84.44 93 HIS A N 1
ATOM 752 C CA . HIS A 1 93 ? 0.966 -11.549 -7.794 1.00 84.44 93 HIS A CA 1
ATOM 753 C C . HIS A 1 93 ? 2.047 -10.462 -7.660 1.00 84.44 93 HIS A C 1
ATOM 755 O O . HIS A 1 93 ? 1.935 -9.404 -8.276 1.00 84.44 93 HIS A O 1
ATOM 761 N N . LEU A 1 94 ? 3.143 -10.740 -6.948 1.00 83.19 94 LEU A N 1
ATOM 762 C CA . LEU A 1 94 ? 4.264 -9.800 -6.772 1.00 83.19 94 LEU A CA 1
ATOM 763 C C . LEU A 1 94 ? 4.990 -9.448 -8.080 1.00 83.19 94 LEU A C 1
ATOM 765 O O . LEU A 1 94 ? 5.540 -8.354 -8.227 1.00 83.19 94 LEU A O 1
ATOM 769 N N . ASN A 1 95 ? 5.016 -10.372 -9.038 1.00 83.75 95 ASN A N 1
ATOM 770 C CA . ASN A 1 95 ? 5.664 -10.138 -10.327 1.00 83.75 95 ASN A CA 1
ATOM 771 C C . ASN A 1 95 ? 4.767 -9.368 -11.305 1.00 83.75 95 ASN A C 1
ATOM 773 O O . ASN A 1 95 ? 5.282 -8.654 -12.161 1.00 83.75 95 ASN A O 1
ATOM 777 N N . ASN A 1 96 ? 3.442 -9.441 -11.147 1.00 88.94 96 ASN A N 1
ATOM 778 C CA . ASN A 1 96 ? 2.481 -8.706 -11.964 1.00 88.94 96 ASN A CA 1
ATOM 779 C C . ASN A 1 96 ? 1.900 -7.514 -11.187 1.00 88.94 96 ASN A C 1
ATOM 781 O O . ASN A 1 96 ? 0.827 -7.595 -10.581 1.00 88.94 96 ASN A O 1
ATOM 785 N N . MET A 1 97 ? 2.620 -6.388 -11.217 1.00 91.69 97 MET A N 1
ATOM 786 C CA . MET A 1 97 ? 2.225 -5.177 -10.492 1.00 91.69 97 MET A CA 1
ATOM 787 C C . MET A 1 97 ? 0.863 -4.648 -10.961 1.00 91.69 97 MET A C 1
ATOM 789 O O . MET A 1 97 ? 0.031 -4.327 -10.118 1.00 91.69 97 MET A O 1
ATOM 793 N N . LYS A 1 98 ? 0.577 -4.624 -12.274 1.00 89.44 98 LYS A N 1
ATOM 794 C CA . LYS A 1 98 ? -0.723 -4.162 -12.803 1.00 89.44 98 LYS A CA 1
ATOM 795 C C . LYS A 1 98 ? -1.885 -4.980 -12.229 1.00 89.44 98 LYS A C 1
ATOM 797 O O . LYS A 1 98 ? -2.886 -4.411 -11.793 1.00 89.44 98 LYS A O 1
ATOM 802 N N . TYR A 1 99 ? -1.734 -6.304 -12.179 1.00 89.88 99 TYR A N 1
ATOM 803 C CA . TYR A 1 99 ? -2.728 -7.193 -11.579 1.00 89.88 99 TYR A CA 1
ATOM 804 C C . TYR A 1 99 ? -2.886 -6.950 -10.074 1.00 89.88 99 TYR A C 1
ATOM 806 O O . TYR A 1 99 ? -4.008 -6.781 -9.601 1.00 89.88 99 TYR A O 1
ATOM 814 N N . SER A 1 100 ? -1.782 -6.874 -9.326 1.00 93.44 100 SER A N 1
ATOM 815 C CA . SER A 1 100 ? -1.833 -6.638 -7.878 1.00 93.44 100 SER A CA 1
ATOM 816 C C . SER A 1 100 ? -2.481 -5.303 -7.522 1.00 93.44 100 SER A C 1
ATOM 818 O O . SER A 1 100 ? -3.307 -5.256 -6.616 1.00 93.44 100 SER A O 1
ATOM 820 N N . LEU A 1 101 ? -2.188 -4.236 -8.268 1.00 92.94 101 LEU A N 1
ATOM 821 C CA . LEU A 1 101 ? -2.840 -2.940 -8.081 1.00 92.94 101 LEU A CA 1
ATOM 822 C C . LEU A 1 101 ? -4.349 -3.015 -8.351 1.00 92.94 101 LEU A C 1
ATOM 824 O O . LEU A 1 101 ? -5.136 -2.461 -7.588 1.00 92.94 101 LEU A O 1
ATOM 828 N N . SER A 1 102 ? -4.767 -3.736 -9.398 1.00 88.44 102 SER A N 1
ATOM 829 C CA . SER A 1 102 ? -6.193 -3.950 -9.683 1.00 88.44 102 SER A CA 1
ATOM 830 C C . SER A 1 102 ? -6.887 -4.716 -8.561 1.00 88.44 102 SER A C 1
ATOM 832 O O . SER A 1 102 ? -7.995 -4.359 -8.172 1.00 88.44 102 SER A O 1
ATOM 834 N N . LEU A 1 103 ? -6.223 -5.739 -8.025 1.00 90.38 103 LEU A N 1
ATOM 835 C CA . LEU A 1 103 ? -6.721 -6.560 -6.928 1.00 90.38 103 LEU A CA 1
ATOM 836 C C . LEU A 1 103 ? -6.867 -5.748 -5.632 1.00 90.38 103 LEU A C 1
ATOM 838 O O . LEU A 1 103 ? -7.861 -5.909 -4.927 1.00 90.38 103 LEU A O 1
ATOM 842 N N . ILE A 1 104 ? -5.909 -4.865 -5.333 1.00 93.38 104 ILE A N 1
ATOM 843 C CA . ILE A 1 104 ? -5.985 -3.939 -4.195 1.00 93.38 104 ILE A CA 1
ATOM 844 C C . ILE A 1 104 ? -7.160 -2.976 -4.394 1.00 93.38 104 ILE A C 1
ATOM 846 O O . ILE A 1 104 ? -8.040 -2.907 -3.540 1.00 93.38 104 ILE A O 1
ATOM 850 N N . ASN A 1 105 ? -7.223 -2.279 -5.535 1.00 88.06 105 ASN A N 1
ATOM 851 C CA . ASN A 1 105 ? -8.291 -1.317 -5.811 1.00 88.06 105 ASN A CA 1
ATOM 852 C C . ASN A 1 105 ? -9.686 -1.954 -5.718 1.00 88.06 105 ASN A C 1
ATOM 854 O O . ASN A 1 105 ? -10.604 -1.366 -5.149 1.00 88.06 105 ASN A O 1
ATOM 858 N N . GLU A 1 106 ? -9.848 -3.160 -6.263 1.00 83.25 106 GLU A N 1
ATOM 859 C CA . GLU A 1 106 ? -11.108 -3.896 -6.215 1.00 83.25 106 GLU A CA 1
ATOM 860 C C . GLU A 1 106 ? -11.514 -4.261 -4.780 1.00 83.25 106 GLU A C 1
ATOM 862 O O . GLU A 1 106 ? -12.676 -4.083 -4.421 1.00 83.25 106 GLU A O 1
ATOM 867 N N . ALA A 1 107 ? -10.574 -4.725 -3.949 1.00 81.12 107 ALA A N 1
ATOM 868 C CA . ALA A 1 107 ? -10.854 -5.087 -2.561 1.00 81.12 107 ALA A CA 1
ATOM 869 C C . ALA A 1 107 ? -11.399 -3.899 -1.751 1.00 81.12 107 ALA A C 1
ATOM 871 O O . ALA A 1 107 ? -12.414 -4.038 -1.076 1.00 81.12 107 ALA A O 1
ATOM 872 N N . PHE A 1 108 ? -10.783 -2.720 -1.877 1.00 84.75 108 PHE A N 1
ATOM 873 C CA . PHE A 1 108 ? -11.251 -1.508 -1.196 1.00 84.75 108 PHE A CA 1
ATOM 874 C C . PHE A 1 108 ? -12.556 -0.962 -1.783 1.00 84.75 108 PHE A C 1
ATOM 876 O O . PHE A 1 108 ? -13.461 -0.595 -1.034 1.00 84.75 108 PHE A O 1
ATOM 883 N N . SER A 1 109 ? -12.700 -0.983 -3.112 1.00 74.44 109 SER A N 1
ATOM 884 C CA . SER A 1 109 ? -13.914 -0.499 -3.784 1.00 74.44 109 SER A CA 1
ATOM 885 C C . SER A 1 109 ? -15.157 -1.306 -3.396 1.00 74.44 109 SER A C 1
ATOM 887 O O . SER A 1 109 ? -16.236 -0.731 -3.259 1.00 74.44 109 SER A O 1
ATOM 889 N N . ARG A 1 110 ? -15.020 -2.627 -3.193 1.00 75.44 110 ARG A N 1
ATOM 890 C CA . ARG A 1 110 ? -16.118 -3.502 -2.739 1.00 75.44 110 ARG A CA 1
ATOM 891 C C . ARG A 1 110 ? -16.644 -3.118 -1.355 1.00 75.44 110 ARG A C 1
ATOM 893 O O . ARG A 1 110 ? -17.847 -3.182 -1.140 1.00 75.44 110 ARG A O 1
ATOM 900 N N . GLU A 1 111 ? -15.767 -2.652 -0.470 1.00 76.44 111 GLU A N 1
ATOM 901 C CA . GLU A 1 111 ? -16.123 -2.157 0.868 1.00 76.44 111 GLU A CA 1
ATOM 902 C C . GLU A 1 111 ? -16.502 -0.662 0.872 1.00 76.44 111 GLU A C 1
ATOM 904 O O . GLU A 1 111 ? -16.642 -0.039 1.924 1.00 76.44 111 GLU A O 1
ATOM 909 N N . GLY A 1 112 ? -16.663 -0.049 -0.308 1.00 70.94 112 GLY A N 1
ATOM 910 C CA . GLY A 1 112 ? -17.045 1.356 -0.444 1.00 70.94 112 GLY A CA 1
ATOM 911 C C . GLY A 1 112 ? -15.933 2.353 -0.103 1.00 70.94 112 GLY A C 1
ATOM 912 O O . GLY A 1 112 ? -16.217 3.541 0.060 1.00 70.94 112 GLY A O 1
ATOM 913 N N . ILE A 1 113 ? -14.677 1.905 -0.015 1.00 79.06 113 ILE A N 1
ATOM 914 C CA . ILE A 1 113 ? -13.515 2.761 0.228 1.00 79.06 113 ILE A CA 1
ATOM 915 C C . ILE A 1 113 ? -12.906 3.146 -1.122 1.00 79.06 113 ILE A C 1
ATOM 917 O O . ILE A 1 113 ? -12.395 2.306 -1.862 1.00 79.06 113 ILE A O 1
ATOM 921 N N . THR A 1 114 ? -12.954 4.437 -1.447 1.00 82.00 114 THR A N 1
ATOM 922 C CA . THR A 1 114 ? -12.343 4.967 -2.672 1.00 82.00 114 THR A CA 1
ATOM 923 C C . THR A 1 114 ? -10.923 5.430 -2.380 1.00 82.00 114 THR A C 1
ATOM 925 O O . THR A 1 114 ? -10.727 6.358 -1.596 1.00 82.00 114 THR A O 1
ATOM 928 N N . LEU A 1 115 ? -9.950 4.799 -3.036 1.00 82.88 115 LEU A N 1
ATOM 929 C CA . LEU A 1 115 ? -8.531 5.131 -2.928 1.00 82.88 115 LEU A CA 1
ATOM 930 C C . LEU A 1 115 ? -8.025 5.822 -4.200 1.00 82.88 115 LEU A C 1
ATOM 932 O O . LEU A 1 115 ? -8.445 5.498 -5.315 1.00 82.88 115 LEU A O 1
ATOM 936 N N . SER A 1 116 ? -7.086 6.753 -4.041 1.00 88.94 116 SER A N 1
ATOM 937 C CA . SER A 1 116 ? -6.283 7.260 -5.151 1.00 88.94 116 SER A CA 1
ATOM 938 C C . SER A 1 116 ? -5.297 6.191 -5.634 1.00 88.94 116 SER A C 1
ATOM 940 O O . SER A 1 116 ? -4.987 5.220 -4.940 1.00 88.94 116 SER A O 1
ATOM 942 N N . PHE A 1 117 ? -4.756 6.369 -6.837 1.00 91.44 117 PHE A N 1
ATOM 943 C CA . PHE A 1 117 ? -3.710 5.502 -7.367 1.00 91.44 117 PHE A CA 1
ATOM 944 C C . PHE A 1 117 ? -2.481 5.457 -6.449 1.00 91.44 117 PHE A C 1
ATOM 946 O O . PHE A 1 117 ? -1.905 4.386 -6.279 1.00 91.44 117 PHE A O 1
ATOM 953 N N . ILE A 1 118 ? -2.103 6.577 -5.825 1.00 93.75 118 ILE A N 1
ATOM 954 C CA . ILE A 1 118 ? -0.978 6.616 -4.880 1.00 93.75 118 ILE A CA 1
ATOM 955 C C . ILE A 1 118 ? -1.264 5.735 -3.673 1.00 93.75 118 ILE A C 1
ATOM 957 O O . ILE A 1 118 ? -0.402 4.965 -3.267 1.00 93.75 118 ILE A O 1
ATOM 961 N N . GLU A 1 119 ? -2.473 5.804 -3.123 1.00 93.19 119 GLU A N 1
ATOM 962 C CA . GLU A 1 119 ? -2.868 4.990 -1.972 1.00 93.19 119 GLU A CA 1
ATOM 963 C C . GLU A 1 119 ? -2.849 3.495 -2.319 1.00 93.19 119 GLU A C 1
ATOM 965 O O . GLU A 1 119 ? -2.265 2.695 -1.587 1.00 93.19 119 GLU A O 1
ATOM 970 N N . VAL A 1 120 ? -3.380 3.124 -3.490 1.00 95.00 120 VAL A N 1
ATOM 971 C CA . VAL A 1 120 ? -3.320 1.748 -4.016 1.00 95.00 120 VAL A CA 1
ATOM 972 C C . VAL A 1 120 ? -1.870 1.290 -4.227 1.00 95.00 120 VAL A C 1
ATOM 974 O O . VAL A 1 120 ? -1.503 0.174 -3.850 1.00 95.00 120 VAL A O 1
ATOM 977 N N . ALA A 1 121 ? -1.027 2.142 -4.813 1.00 96.00 121 ALA A N 1
ATOM 978 C CA . ALA A 1 121 ? 0.379 1.842 -5.065 1.00 96.00 121 ALA A CA 1
ATOM 979 C C . ALA A 1 121 ? 1.183 1.711 -3.768 1.00 96.00 121 ALA A C 1
ATOM 981 O O . ALA A 1 121 ? 2.014 0.814 -3.661 1.00 96.00 121 ALA A O 1
ATOM 982 N N . ASN A 1 122 ? 0.899 2.542 -2.767 1.00 96.44 122 ASN A N 1
ATOM 983 C CA . ASN A 1 122 ? 1.535 2.477 -1.458 1.00 96.44 122 ASN A CA 1
ATOM 984 C C . ASN A 1 122 ? 1.275 1.135 -0.784 1.00 96.44 122 ASN A C 1
ATOM 986 O O . ASN A 1 122 ? 2.222 0.514 -0.312 1.00 96.44 122 ASN A O 1
ATOM 990 N N . ILE A 1 123 ? 0.035 0.637 -0.813 1.00 96.88 123 ILE A N 1
ATOM 991 C CA . ILE A 1 123 ? -0.287 -0.705 -0.306 1.00 96.88 123 ILE A CA 1
ATOM 992 C C . ILE A 1 123 ? 0.568 -1.760 -1.015 1.00 96.88 123 ILE A C 1
ATOM 994 O O . ILE A 1 123 ? 1.219 -2.569 -0.361 1.00 96.88 123 ILE A O 1
ATOM 998 N N . TYR A 1 124 ? 0.630 -1.727 -2.351 1.00 95.75 124 TYR A N 1
ATOM 999 C CA . TYR A 1 124 ? 1.474 -2.656 -3.107 1.00 95.75 124 TYR A CA 1
ATOM 1000 C C . TYR A 1 124 ? 2.952 -2.561 -2.698 1.00 95.75 124 TYR A C 1
ATOM 1002 O O . TYR A 1 124 ? 3.594 -3.589 -2.481 1.00 95.75 124 TYR A O 1
ATOM 1010 N N . TYR A 1 125 ? 3.498 -1.348 -2.576 1.00 94.75 125 TYR A N 1
ATOM 1011 C CA . TYR A 1 125 ? 4.899 -1.153 -2.215 1.00 94.75 125 TYR A CA 1
ATOM 1012 C C . TYR A 1 125 ? 5.205 -1.663 -0.811 1.00 94.75 125 TYR A C 1
ATOM 1014 O O . TYR A 1 125 ? 6.232 -2.309 -0.641 1.00 94.75 125 TYR A O 1
ATOM 1022 N N . ARG A 1 126 ? 4.306 -1.486 0.165 1.00 95.38 126 ARG A N 1
ATOM 1023 C CA . ARG A 1 126 ? 4.473 -2.078 1.503 1.00 95.38 126 ARG A CA 1
ATOM 1024 C C . ARG A 1 126 ? 4.606 -3.596 1.439 1.00 95.38 126 ARG A C 1
ATOM 1026 O O . ARG A 1 126 ? 5.491 -4.170 2.072 1.00 95.38 126 ARG A O 1
ATOM 1033 N N . VAL A 1 127 ? 3.773 -4.250 0.631 1.00 94.56 127 VAL A N 1
ATOM 1034 C CA . VAL A 1 127 ? 3.849 -5.702 0.425 1.00 94.56 127 VAL A CA 1
ATOM 1035 C C . VAL A 1 127 ? 5.161 -6.113 -0.249 1.00 94.56 127 VAL A C 1
ATOM 1037 O O . VAL A 1 127 ? 5.815 -7.067 0.178 1.00 94.56 127 VAL A O 1
ATOM 1040 N N . ASP A 1 128 ? 5.557 -5.400 -1.303 1.00 93.62 128 ASP A N 1
ATOM 1041 C CA . ASP A 1 128 ? 6.788 -5.667 -2.050 1.00 93.62 128 ASP A CA 1
ATOM 1042 C C . ASP A 1 128 ? 8.039 -5.466 -1.178 1.00 93.62 128 ASP A C 1
ATOM 1044 O O . ASP A 1 128 ? 8.963 -6.277 -1.233 1.00 93.62 128 ASP A O 1
ATOM 1048 N N . GLU A 1 129 ? 8.048 -4.454 -0.306 1.00 94.25 129 GLU A N 1
ATOM 1049 C CA . GLU A 1 129 ? 9.110 -4.220 0.677 1.00 94.25 129 GLU A CA 1
ATOM 1050 C C . GLU A 1 129 ? 9.209 -5.364 1.690 1.00 94.25 129 GLU A C 1
ATOM 1052 O O . GLU A 1 129 ? 10.309 -5.862 1.941 1.00 94.25 129 GLU A O 1
ATOM 1057 N N . VAL A 1 130 ? 8.077 -5.871 2.199 1.00 93.00 130 VAL A N 1
ATOM 1058 C CA . VAL A 1 130 ? 8.080 -7.081 3.040 1.00 93.00 130 VAL A CA 1
ATOM 1059 C C . VAL A 1 130 ? 8.703 -8.256 2.292 1.00 93.00 130 VAL A C 1
ATOM 1061 O O . VAL A 1 130 ? 9.555 -8.941 2.850 1.00 93.00 130 VAL A O 1
ATOM 1064 N N . ASN A 1 131 ? 8.362 -8.474 1.022 1.00 92.50 131 ASN A N 1
ATOM 1065 C CA . ASN A 1 131 ? 8.963 -9.549 0.234 1.00 92.50 131 ASN A CA 1
ATOM 1066 C C . ASN A 1 131 ? 10.477 -9.358 0.003 1.00 92.50 131 ASN A C 1
ATOM 1068 O O . ASN A 1 131 ? 11.233 -10.325 0.136 1.00 92.50 131 ASN A O 1
ATOM 1072 N N . LYS A 1 132 ? 10.924 -8.137 -0.317 1.00 92.12 132 LYS A N 1
ATOM 1073 C CA . LYS A 1 132 ? 12.340 -7.798 -0.552 1.00 92.12 132 LYS A CA 1
ATOM 1074 C C . LYS A 1 132 ? 13.198 -8.005 0.685 1.00 92.12 132 LYS A C 1
ATOM 1076 O O . LYS A 1 132 ? 14.268 -8.595 0.574 1.00 92.12 132 LYS A O 1
ATOM 1081 N N . MET A 1 133 ? 12.716 -7.598 1.861 1.00 92.12 133 MET A N 1
ATOM 1082 C CA . MET A 1 133 ? 13.406 -7.856 3.132 1.00 92.12 133 MET A CA 1
ATOM 1083 C C . MET A 1 133 ? 13.657 -9.352 3.354 1.00 92.12 133 MET A C 1
ATOM 1085 O O . MET A 1 133 ? 14.596 -9.726 4.039 1.00 92.12 133 MET A O 1
ATOM 1089 N N . GLN A 1 134 ? 12.841 -10.224 2.752 1.00 91.50 134 GLN A N 1
ATOM 1090 C CA . GLN A 1 134 ? 12.966 -11.669 2.914 1.00 91.50 134 GLN A CA 1
ATOM 1091 C C . GLN A 1 134 ? 13.740 -12.374 1.790 1.00 91.50 134 GLN A C 1
ATOM 1093 O O . GLN A 1 134 ? 13.869 -13.597 1.818 1.00 91.50 134 GLN A O 1
ATOM 1098 N N . GLN A 1 135 ? 14.239 -11.649 0.783 1.00 87.75 135 GLN A N 1
ATOM 1099 C CA . GLN A 1 135 ? 14.769 -12.255 -0.447 1.00 87.75 135 GLN A CA 1
ATOM 1100 C C . GLN A 1 135 ? 16.084 -13.023 -0.258 1.00 87.75 135 GLN A C 1
ATOM 1102 O O . GLN A 1 135 ? 16.369 -13.933 -1.030 1.00 87.75 135 GLN A O 1
ATOM 1107 N N . TYR A 1 136 ? 16.865 -12.674 0.768 1.00 88.50 136 TYR A N 1
ATOM 1108 C CA . TYR A 1 136 ? 18.162 -13.294 1.059 1.00 88.50 136 TYR A CA 1
ATOM 1109 C C . TYR A 1 136 ? 18.080 -14.430 2.086 1.00 88.50 136 TYR A C 1
ATOM 1111 O O . TYR A 1 136 ? 19.087 -15.062 2.401 1.00 88.50 136 TYR A O 1
ATOM 1119 N N . HIS A 1 137 ? 16.889 -14.706 2.617 1.00 89.62 137 HIS A N 1
ATOM 1120 C CA . HIS A 1 137 ? 16.667 -15.825 3.522 1.00 89.62 137 HIS A CA 1
ATOM 1121 C C . HIS A 1 137 ? 16.377 -17.114 2.746 1.00 89.62 137 HIS A C 1
ATOM 1123 O O . HIS A 1 137 ? 15.800 -17.088 1.658 1.00 89.62 137 HIS A O 1
ATOM 1129 N N . SER A 1 138 ? 16.725 -18.265 3.334 1.00 92.00 138 SER A N 1
ATOM 1130 C CA . SER A 1 138 ? 16.320 -19.564 2.788 1.00 92.00 138 SER A CA 1
ATOM 1131 C C . SER A 1 138 ? 14.788 -19.663 2.683 1.00 92.00 138 SER A C 1
ATOM 1133 O O . SER A 1 138 ? 14.092 -19.022 3.478 1.00 92.00 138 SER A O 1
ATOM 1135 N N . PRO A 1 139 ? 14.232 -20.471 1.758 1.00 90.75 139 PRO A N 1
ATOM 1136 C CA . PRO A 1 139 ? 12.782 -20.585 1.575 1.00 90.75 139 PRO A CA 1
ATOM 1137 C C . PRO A 1 139 ? 12.005 -20.866 2.872 1.00 90.75 139 PRO A C 1
ATOM 1139 O O . PRO A 1 139 ? 10.999 -20.206 3.141 1.00 90.75 139 PRO A O 1
ATOM 1142 N N . ASP A 1 140 ? 12.511 -21.766 3.720 1.00 91.62 140 ASP A N 1
ATOM 1143 C CA . ASP A 1 140 ? 11.892 -22.085 5.013 1.00 91.62 140 ASP A CA 1
ATOM 1144 C C . ASP A 1 140 ? 11.925 -20.897 5.975 1.00 91.62 140 ASP A C 1
ATOM 1146 O O . ASP A 1 140 ? 10.920 -20.561 6.605 1.00 91.62 140 ASP A O 1
ATOM 1150 N N . ARG A 1 141 ? 13.067 -20.202 6.055 1.00 92.19 141 ARG A N 1
ATOM 1151 C CA . ARG A 1 141 ? 13.208 -19.025 6.916 1.00 92.19 141 ARG A CA 1
ATOM 1152 C C . ARG A 1 141 ? 12.329 -17.877 6.435 1.00 92.19 141 ARG A C 1
ATOM 1154 O O . ARG A 1 141 ? 11.666 -17.251 7.255 1.00 92.19 141 ARG A O 1
ATOM 1161 N N . LYS A 1 142 ? 12.278 -17.641 5.123 1.00 92.00 142 LYS A N 1
ATOM 1162 C CA . LYS A 1 142 ? 11.387 -16.663 4.492 1.00 92.00 142 LYS A CA 1
ATOM 1163 C C . LYS A 1 142 ? 9.930 -16.944 4.858 1.00 92.00 142 LYS A C 1
ATOM 1165 O O . LYS A 1 142 ? 9.221 -16.026 5.260 1.00 92.00 142 LYS A O 1
ATOM 1170 N N . ARG A 1 143 ? 9.488 -18.203 4.773 1.00 90.44 143 ARG A N 1
ATOM 1171 C CA . ARG A 1 143 ? 8.124 -18.606 5.147 1.00 90.44 143 ARG A CA 1
ATOM 1172 C C . ARG A 1 143 ? 7.824 -18.315 6.620 1.00 90.44 143 ARG A C 1
ATOM 1174 O O . ARG A 1 143 ? 6.792 -17.714 6.908 1.00 90.44 143 ARG A O 1
ATOM 1181 N N . ILE A 1 144 ? 8.725 -18.703 7.523 1.00 92.75 144 ILE A N 1
ATOM 1182 C CA . ILE A 1 144 ? 8.589 -18.466 8.970 1.00 92.75 144 ILE A CA 1
ATOM 1183 C C . ILE A 1 144 ? 8.529 -16.962 9.268 1.00 92.75 144 ILE A C 1
ATOM 1185 O O . ILE A 1 144 ? 7.604 -16.498 9.933 1.00 92.75 144 ILE A O 1
ATOM 1189 N N . ASN A 1 145 ? 9.465 -16.182 8.723 1.00 93.94 145 ASN A N 1
ATOM 1190 C CA . ASN A 1 145 ? 9.505 -14.736 8.919 1.00 93.94 145 ASN A CA 1
ATOM 1191 C C . ASN A 1 145 ? 8.220 -14.065 8.410 1.00 93.94 145 ASN A C 1
ATOM 1193 O O . ASN A 1 145 ? 7.605 -13.307 9.155 1.00 93.94 145 ASN A O 1
ATOM 1197 N N . ILE A 1 146 ? 7.765 -14.379 7.189 1.00 92.62 146 ILE A N 1
ATOM 1198 C CA . ILE A 1 146 ? 6.511 -13.836 6.637 1.00 92.62 146 ILE A CA 1
ATOM 1199 C C . ILE A 1 146 ? 5.326 -14.166 7.550 1.00 92.62 146 ILE A C 1
ATOM 1201 O O . ILE A 1 146 ? 4.513 -13.290 7.828 1.00 92.62 146 ILE A O 1
ATOM 1205 N N . GLN A 1 147 ? 5.234 -15.397 8.059 1.00 92.94 147 GLN A N 1
ATOM 1206 C CA . GLN A 1 147 ? 4.156 -15.789 8.967 1.00 92.94 147 GLN A CA 1
ATOM 1207 C C . GLN A 1 147 ? 4.161 -14.963 10.263 1.00 92.94 147 GLN A C 1
ATOM 1209 O O . GLN A 1 147 ? 3.109 -14.481 10.684 1.00 92.94 147 GLN A O 1
ATOM 1214 N N . HIS A 1 148 ? 5.328 -14.753 10.878 1.00 93.69 148 HIS A N 1
ATOM 1215 C CA . HIS A 1 148 ? 5.438 -13.924 12.080 1.00 93.69 148 HIS A CA 1
ATOM 1216 C C . HIS A 1 148 ? 5.126 -12.451 11.816 1.00 93.69 148 HIS A C 1
ATOM 1218 O O . HIS A 1 148 ? 4.454 -11.827 12.638 1.00 93.69 148 HIS A O 1
ATOM 1224 N N . ILE A 1 149 ? 5.570 -11.913 10.676 1.00 93.44 149 ILE A N 1
ATOM 1225 C CA . ILE A 1 149 ? 5.275 -10.539 10.256 1.00 93.44 149 ILE A CA 1
ATOM 1226 C C . ILE A 1 149 ? 3.765 -10.356 10.089 1.00 93.44 149 ILE A C 1
ATOM 1228 O O . ILE A 1 149 ? 3.195 -9.449 10.690 1.00 93.44 149 ILE A O 1
ATOM 1232 N N . LEU A 1 150 ? 3.106 -11.246 9.341 1.00 92.88 150 LEU A N 1
ATOM 1233 C CA . LEU A 1 150 ? 1.659 -11.193 9.118 1.00 92.88 150 LEU A CA 1
ATOM 1234 C C . LEU A 1 150 ? 0.871 -11.329 10.429 1.00 92.88 150 LEU A C 1
ATOM 1236 O O . LEU A 1 150 ? -0.100 -10.605 10.637 1.00 92.88 150 LEU A O 1
ATOM 1240 N N . SER A 1 151 ? 1.304 -12.207 11.341 1.00 92.50 151 SER A N 1
ATOM 1241 C CA . SER A 1 151 ? 0.674 -12.349 12.661 1.00 92.50 151 SER A CA 1
ATOM 1242 C C . SER A 1 151 ? 0.808 -11.077 13.497 1.00 92.50 151 SER A C 1
ATOM 1244 O O . SER A 1 151 ? -0.174 -10.622 14.078 1.00 92.50 151 SER A O 1
ATOM 1246 N N . ALA A 1 152 ? 2.004 -10.481 13.540 1.00 91.62 152 ALA A N 1
ATOM 1247 C CA . ALA A 1 152 ? 2.245 -9.244 14.277 1.00 91.62 152 ALA A CA 1
ATOM 1248 C C . ALA A 1 152 ? 1.451 -8.066 13.688 1.00 91.62 152 ALA A C 1
ATOM 1250 O O . ALA A 1 152 ? 0.890 -7.276 14.443 1.00 91.62 152 ALA A O 1
ATOM 1251 N N . GLN A 1 153 ? 1.364 -7.973 12.356 1.00 92.69 153 GLN A N 1
ATOM 1252 C CA . GLN A 1 153 ? 0.541 -6.980 11.657 1.00 92.69 153 GLN A CA 1
ATOM 1253 C C . GLN A 1 153 ? -0.934 -7.129 12.013 1.00 92.69 153 GLN A C 1
ATOM 1255 O O . GLN A 1 153 ? -1.559 -6.158 12.426 1.00 92.69 153 GLN A O 1
ATOM 1260 N N . LYS A 1 154 ? -1.475 -8.348 11.923 1.00 91.81 154 LYS A N 1
ATOM 1261 C CA . LYS A 1 154 ? -2.875 -8.624 12.251 1.00 91.81 154 LYS A CA 1
ATOM 1262 C C . LYS A 1 154 ? -3.218 -8.237 13.691 1.00 91.81 154 LYS A C 1
ATOM 1264 O O . LYS A 1 154 ? -4.219 -7.563 13.905 1.00 91.81 154 LYS A O 1
ATOM 1269 N N . GLU A 1 155 ? -2.402 -8.652 14.660 1.00 90.56 155 GLU A N 1
ATOM 1270 C CA . GLU A 1 155 ? -2.613 -8.314 16.075 1.00 90.56 155 GLU A CA 1
ATOM 1271 C C . GLU A 1 155 ? -2.568 -6.803 16.309 1.00 90.56 155 GLU A C 1
ATOM 1273 O O . GLU A 1 155 ? -3.475 -6.254 16.925 1.00 90.56 155 GLU A O 1
ATOM 1278 N N . LEU A 1 156 ? -1.553 -6.123 15.764 1.00 92.00 156 LEU A N 1
ATOM 1279 C CA . LEU A 1 156 ? -1.422 -4.673 15.888 1.00 92.00 156 LEU A CA 1
ATOM 1280 C C . LEU A 1 156 ? -2.628 -3.938 15.295 1.00 92.00 156 LEU A C 1
ATOM 1282 O O . LEU A 1 156 ? -3.124 -2.992 15.896 1.00 92.00 156 LEU A O 1
ATOM 1286 N N . PHE A 1 157 ? -3.076 -4.345 14.109 1.00 92.31 157 PHE A N 1
ATOM 1287 C CA . PHE A 1 157 ? -4.174 -3.689 13.407 1.00 92.31 157 PHE A CA 1
ATOM 1288 C C . PHE A 1 157 ? -5.499 -3.833 14.149 1.00 92.31 157 PHE A C 1
ATOM 1290 O O . PHE A 1 157 ? -6.238 -2.856 14.248 1.00 92.31 157 PHE A O 1
ATOM 1297 N N . VAL A 1 158 ? -5.775 -5.016 14.707 1.00 88.50 158 VAL A N 1
ATOM 1298 C CA . VAL A 1 158 ? -6.955 -5.242 15.551 1.00 88.50 158 VAL A CA 1
ATOM 1299 C C . VAL A 1 158 ? -6.893 -4.342 16.783 1.00 88.50 158 VAL A C 1
ATOM 1301 O O . VAL A 1 158 ? -7.781 -3.511 16.952 1.00 88.50 158 VAL A O 1
ATOM 1304 N N . GLU A 1 159 ? -5.811 -4.424 17.562 1.00 87.69 159 GLU A N 1
ATOM 1305 C CA . GLU A 1 159 ? -5.654 -3.655 18.804 1.00 87.69 159 GLU A CA 1
ATOM 1306 C C . GLU A 1 159 ? -5.726 -2.143 18.564 1.00 87.69 159 GLU A C 1
ATOM 1308 O O . GLU A 1 159 ? -6.434 -1.431 19.272 1.00 87.69 159 GLU A O 1
ATOM 1313 N N . TYR A 1 160 ? -5.032 -1.636 17.540 1.00 88.75 160 TYR A N 1
ATOM 1314 C CA . TYR A 1 160 ? -5.058 -0.211 17.219 1.00 88.75 160 TYR A CA 1
ATOM 1315 C C . TYR A 1 160 ? -6.458 0.243 16.796 1.00 88.75 160 TYR A C 1
ATOM 1317 O O . TYR A 1 160 ? -6.905 1.305 17.224 1.00 88.75 160 TYR A O 1
ATOM 1325 N N . SER A 1 161 ? -7.155 -0.552 15.974 1.00 88.75 161 SER A N 1
ATOM 1326 C CA . SER A 1 161 ? -8.505 -0.210 15.518 1.00 88.75 161 SER A CA 1
ATOM 1327 C C . SER A 1 161 ? -9.520 -0.171 16.660 1.00 88.75 161 SER A C 1
ATOM 1329 O O . SER A 1 161 ? -10.338 0.739 16.698 1.00 88.75 161 SER A O 1
ATOM 1331 N N . GLU A 1 162 ? -9.426 -1.094 17.621 1.00 85.81 162 GLU A N 1
ATOM 1332 C CA . GLU A 1 162 ? -10.313 -1.140 18.788 1.00 85.81 162 GLU A CA 1
ATOM 1333 C C . GLU A 1 162 ? -10.115 0.084 19.685 1.00 85.81 162 GLU A C 1
ATOM 1335 O O . GLU A 1 162 ? -11.082 0.771 20.009 1.00 85.81 162 GLU A O 1
ATOM 1340 N N . VAL A 1 163 ? -8.861 0.426 20.001 1.00 83.38 163 VAL A N 1
ATOM 1341 C CA . VAL A 1 163 ? -8.554 1.621 20.802 1.00 83.38 163 VAL A CA 1
ATOM 1342 C C . VAL A 1 163 ? -8.964 2.896 20.063 1.00 83.38 163 VAL A C 1
ATOM 1344 O O . VAL A 1 163 ? -9.519 3.811 20.667 1.00 83.38 163 VAL A O 1
ATOM 1347 N N . TYR A 1 164 ? -8.717 2.978 18.754 1.00 84.56 164 TYR A N 1
ATOM 1348 C CA . TYR A 1 164 ? -9.131 4.134 17.962 1.00 84.56 164 TYR A CA 1
ATOM 1349 C C . TYR A 1 164 ? -10.651 4.306 17.976 1.00 84.56 164 TYR A C 1
ATOM 1351 O O . TYR A 1 164 ? -11.131 5.411 18.236 1.00 84.56 164 TYR A O 1
ATOM 1359 N N . ASP A 1 165 ? -11.400 3.223 17.748 1.00 81.94 165 ASP A N 1
ATOM 1360 C CA . ASP A 1 165 ? -12.861 3.225 17.768 1.00 81.94 165 ASP A CA 1
ATOM 1361 C C . ASP A 1 165 ? -13.395 3.665 19.140 1.00 81.94 165 ASP A C 1
ATOM 1363 O O . ASP A 1 165 ? -14.337 4.456 19.205 1.00 81.94 165 ASP A O 1
ATOM 1367 N N . GLU A 1 166 ? -12.786 3.222 20.243 1.00 79.81 166 GLU A N 1
ATOM 1368 C CA . GLU A 1 166 ? -13.144 3.678 21.591 1.00 79.81 166 GLU A CA 1
ATOM 1369 C C . GLU A 1 166 ? -12.936 5.188 21.766 1.00 79.81 166 GLU A C 1
ATOM 1371 O O . GLU A 1 166 ? -13.809 5.874 22.303 1.00 79.81 166 GLU A O 1
ATOM 1376 N N . VAL A 1 167 ? -11.814 5.720 21.272 1.00 77.94 167 VAL A N 1
ATOM 1377 C CA . VAL A 1 167 ? -11.445 7.137 21.406 1.00 77.94 167 VAL A CA 1
ATOM 1378 C C . VAL A 1 167 ? -12.358 8.048 20.584 1.00 77.94 167 VAL A C 1
ATOM 1380 O O . VAL A 1 167 ? -12.831 9.067 21.092 1.00 77.94 167 VAL A O 1
ATOM 1383 N N . VAL A 1 168 ? -12.650 7.702 19.327 1.00 74.94 168 VAL A N 1
ATOM 1384 C CA . VAL A 1 168 ? -13.480 8.560 18.459 1.00 74.94 168 VAL A CA 1
ATOM 1385 C C . VAL A 1 168 ? -14.966 8.524 18.832 1.00 74.94 168 VAL A C 1
ATOM 1387 O O . VAL A 1 168 ? -15.690 9.484 18.561 1.00 74.94 168 VAL A O 1
ATOM 1390 N N . ASN A 1 169 ? -15.426 7.460 19.501 1.00 70.94 169 ASN A N 1
ATOM 1391 C CA . ASN A 1 169 ? -16.824 7.287 19.911 1.00 70.94 169 ASN A CA 1
ATOM 1392 C C . ASN A 1 169 ? -17.137 7.764 21.342 1.00 70.94 169 ASN A C 1
ATOM 1394 O O . ASN A 1 169 ? -18.263 7.570 21.817 1.00 70.94 169 ASN A O 1
ATOM 1398 N N . ILE A 1 170 ? -16.194 8.417 22.036 1.00 70.12 170 ILE A N 1
ATOM 1399 C CA . ILE A 1 170 ? -16.438 9.018 23.358 1.00 70.12 170 ILE A CA 1
ATOM 1400 C C . ILE A 1 170 ? -17.678 9.925 23.284 1.00 70.12 170 ILE A C 1
ATOM 1402 O O . ILE A 1 170 ? -17.774 10.797 22.423 1.00 70.12 170 ILE A O 1
ATOM 1406 N N . ARG A 1 171 ? -18.673 9.732 24.159 1.00 54.31 171 ARG A N 1
ATOM 1407 C CA . ARG A 1 171 ? -19.923 10.522 24.160 1.00 54.31 171 ARG A CA 1
ATOM 1408 C C . ARG A 1 171 ? -19.733 11.863 24.888 1.00 54.31 171 ARG A C 1
ATOM 1410 O O . ARG A 1 171 ? -19.016 11.929 25.876 1.00 54.31 171 ARG A O 1
ATOM 1417 N N . GLY A 1 172 ? -20.384 12.926 24.401 1.00 53.44 172 GLY A N 1
ATOM 1418 C CA . GLY A 1 172 ? -20.293 14.300 24.936 1.00 53.44 172 GLY A CA 1
ATOM 1419 C C . GLY A 1 172 ? -20.279 15.357 23.821 1.00 53.44 172 GLY A C 1
ATOM 1420 O O . GLY A 1 172 ? -19.952 15.013 22.681 1.00 53.44 172 GLY A O 1
ATOM 1421 N N . GLY A 1 173 ? -20.656 16.606 24.120 1.00 51.00 173 GLY A N 1
ATOM 1422 C CA . GLY A 1 173 ? -20.682 17.726 23.163 1.00 51.00 173 GLY A CA 1
ATOM 1423 C C . GLY A 1 173 ? -19.753 18.877 23.570 1.00 51.00 173 GLY A C 1
ATOM 1424 O O . GLY A 1 173 ? -19.617 19.145 24.761 1.00 51.00 173 GLY A O 1
ATOM 1425 N N . GLY A 1 174 ? -19.130 19.544 22.588 1.00 62.12 174 GLY A N 1
ATOM 1426 C CA . GLY A 1 174 ? -18.323 20.765 22.766 1.00 62.12 174 GLY A CA 1
ATOM 1427 C C . GLY A 1 174 ? -16.898 20.694 22.189 1.00 62.12 174 GLY A C 1
ATOM 1428 O O . GLY A 1 174 ? -16.347 19.608 22.021 1.00 62.12 174 GLY A O 1
ATOM 1429 N N . GLU A 1 175 ? -16.287 21.858 21.928 1.00 60.38 175 GLU A N 1
ATOM 1430 C CA . GLU A 1 175 ? -14.901 22.015 21.426 1.00 60.38 175 GLU A CA 1
ATOM 1431 C C . GLU A 1 175 ? -13.850 21.354 22.339 1.00 60.38 175 GLU A C 1
ATOM 1433 O O . GLU A 1 175 ? -12.847 20.813 21.875 1.00 60.38 175 GLU A O 1
ATOM 1438 N N . SER A 1 176 ? -14.101 21.316 23.651 1.00 64.56 176 SER A N 1
ATOM 1439 C CA . SER A 1 176 ? -13.219 20.669 24.633 1.00 64.56 176 SER A CA 1
ATOM 1440 C C . SER A 1 176 ? -13.052 19.163 24.395 1.00 64.56 176 SER A C 1
ATOM 1442 O O . SER A 1 176 ? -11.979 18.613 24.647 1.00 64.56 176 SER A O 1
ATOM 1444 N N . LYS A 1 177 ? -14.079 18.492 23.863 1.00 68.75 177 LYS A N 1
ATOM 1445 C CA . LYS A 1 177 ? -14.016 17.073 23.496 1.00 68.75 177 LYS A CA 1
ATOM 1446 C C . LYS A 1 177 ? -13.168 16.851 22.247 1.00 68.75 177 LYS A C 1
ATOM 1448 O O . LYS A 1 177 ? -12.441 15.865 22.180 1.00 68.75 177 LYS A O 1
ATOM 1453 N N . GLU A 1 178 ? -13.260 17.744 21.269 1.00 65.62 178 GLU A N 1
ATOM 1454 C CA . GLU A 1 178 ? -12.481 17.643 20.034 1.00 65.62 178 GLU A CA 1
ATOM 1455 C C . GLU A 1 178 ? -10.982 17.758 20.328 1.00 65.62 178 GLU A C 1
ATOM 1457 O O . GLU A 1 178 ? -10.205 16.892 19.927 1.00 65.62 178 GLU A O 1
ATOM 1462 N N . ILE A 1 179 ? -10.593 18.748 21.139 1.00 68.06 179 ILE A N 1
ATOM 1463 C CA . ILE A 1 179 ? -9.210 18.921 21.606 1.00 68.06 179 ILE A CA 1
ATOM 1464 C C . ILE A 1 179 ? -8.728 17.674 22.364 1.00 68.06 179 ILE A C 1
ATOM 1466 O O . ILE A 1 179 ? -7.609 17.211 22.147 1.00 68.06 179 ILE A O 1
ATOM 1470 N N . PHE A 1 180 ? -9.575 17.099 23.222 1.00 69.00 180 PHE A N 1
ATOM 1471 C CA . PHE A 1 180 ? -9.250 15.888 23.977 1.00 69.00 180 PHE A CA 1
ATOM 1472 C C . PHE A 1 180 ? -9.028 14.663 23.076 1.00 69.00 180 PHE A C 1
ATOM 1474 O O . PHE A 1 180 ? -8.023 13.967 23.226 1.00 69.00 180 PHE A O 1
ATOM 1481 N N . ILE A 1 181 ? -9.926 14.422 22.114 1.00 70.62 181 ILE A N 1
ATOM 1482 C CA . ILE A 1 181 ? -9.806 13.321 21.148 1.00 70.62 181 ILE A CA 1
ATOM 1483 C C . ILE A 1 181 ? -8.524 13.478 20.329 1.00 70.62 181 ILE A C 1
ATOM 1485 O O . ILE A 1 181 ? -7.752 12.528 20.216 1.00 70.62 181 ILE A O 1
ATOM 1489 N N . ILE A 1 182 ? -8.255 14.678 19.804 1.00 71.88 182 ILE A N 1
ATOM 1490 C CA . ILE A 1 182 ?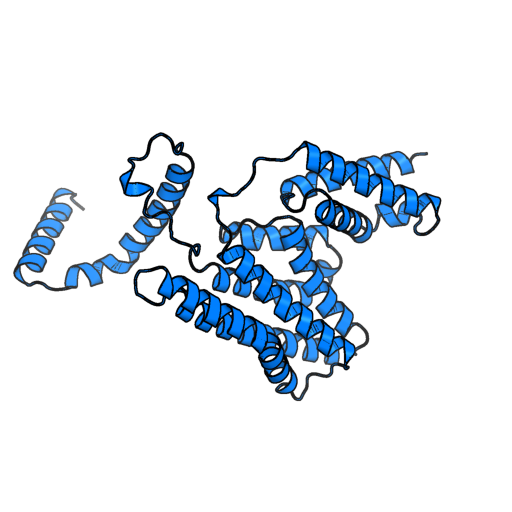 -7.026 14.963 19.053 1.00 71.88 182 ILE A CA 1
ATOM 1491 C C . ILE A 1 182 ? -5.791 14.699 19.925 1.00 71.88 182 ILE A C 1
ATOM 1493 O O . ILE A 1 182 ? -4.853 14.047 19.470 1.00 71.88 182 ILE A O 1
ATOM 1497 N N . GLY A 1 183 ? -5.807 15.134 21.188 1.00 69.31 183 GLY A N 1
ATOM 1498 C CA . GLY A 1 183 ? -4.725 14.888 22.141 1.00 69.31 183 GLY A CA 1
ATOM 1499 C C . GLY A 1 183 ? -4.432 13.400 22.356 1.00 69.31 183 GLY A C 1
ATOM 1500 O O . GLY A 1 183 ? -3.270 12.994 22.305 1.00 69.31 183 GLY A O 1
ATOM 1501 N N . ILE A 1 184 ? -5.466 12.567 22.533 1.00 73.94 184 ILE A N 1
ATOM 1502 C CA . ILE A 1 184 ? -5.284 11.112 22.670 1.00 73.94 184 ILE A CA 1
ATOM 1503 C C . ILE A 1 184 ? -4.738 10.505 21.378 1.00 73.94 184 ILE A C 1
ATOM 1505 O O . ILE A 1 184 ? -3.786 9.727 21.427 1.00 73.94 184 ILE A O 1
ATOM 1509 N N . LEU A 1 185 ? -5.312 10.865 20.228 1.00 77.50 185 LEU A N 1
ATOM 1510 C CA . LEU A 1 185 ? -4.900 10.316 18.936 1.00 77.50 185 LEU A CA 1
ATOM 1511 C C . LEU A 1 185 ? -3.436 10.660 18.615 1.00 77.50 185 LEU A C 1
ATOM 1513 O O . LEU A 1 185 ? -2.707 9.795 18.131 1.00 77.50 185 LEU A O 1
ATOM 1517 N N . ASN A 1 186 ? -2.979 11.866 18.964 1.00 73.12 186 ASN A N 1
ATOM 1518 C CA . ASN A 1 186 ? -1.568 12.247 18.854 1.00 73.12 186 ASN A CA 1
ATOM 1519 C C . ASN A 1 186 ? -0.683 11.387 19.773 1.00 73.12 186 ASN A C 1
ATOM 1521 O O . ASN A 1 186 ? 0.327 10.840 19.333 1.00 73.12 186 ASN A O 1
ATOM 1525 N N . GLY A 1 187 ? -1.094 11.182 21.029 1.00 73.94 187 GLY A N 1
ATOM 1526 C CA . GLY A 1 187 ? -0.369 10.312 21.961 1.00 73.94 187 GLY A CA 1
ATOM 1527 C C . GLY A 1 187 ? -0.306 8.844 21.509 1.00 73.94 187 GLY A C 1
ATOM 1528 O O . GLY A 1 187 ? 0.692 8.159 21.751 1.00 73.94 187 GLY A O 1
ATOM 1529 N N . MET A 1 188 ? -1.342 8.346 20.825 1.00 81.69 188 MET A N 1
ATOM 1530 C CA . MET A 1 188 ? -1.331 7.020 20.196 1.00 81.69 188 MET A CA 1
ATOM 1531 C C . MET A 1 188 ? -0.302 6.948 19.062 1.00 81.69 188 MET A C 1
ATOM 1533 O O . MET A 1 188 ? 0.444 5.972 18.976 1.00 81.69 188 MET A O 1
ATOM 1537 N N . GLU A 1 189 ? -0.233 7.974 18.211 1.00 79.56 189 GLU A N 1
ATOM 1538 C CA . GLU A 1 189 ? 0.718 8.041 17.099 1.00 79.56 189 GLU A CA 1
ATOM 1539 C C . GLU A 1 189 ? 2.180 8.074 17.577 1.00 79.56 189 GLU A C 1
ATOM 1541 O O . GLU A 1 189 ? 3.030 7.363 17.029 1.00 79.56 189 GLU A O 1
ATOM 1546 N N . GLU A 1 190 ? 2.473 8.831 18.638 1.00 77.88 190 GLU A N 1
ATOM 1547 C CA . GLU A 1 190 ? 3.806 8.898 19.250 1.00 77.88 190 GLU A CA 1
ATOM 1548 C C . GLU A 1 190 ? 4.262 7.538 19.797 1.00 77.88 190 GLU A C 1
ATOM 1550 O O . GLU A 1 190 ? 5.417 7.133 19.624 1.00 77.88 190 GLU A O 1
ATOM 1555 N N . LYS A 1 191 ? 3.347 6.789 20.425 1.00 81.81 191 LYS A N 1
ATOM 1556 C CA . LYS A 1 191 ? 3.644 5.480 21.029 1.00 81.81 191 LYS A CA 1
ATOM 1557 C C . LYS A 1 191 ? 3.642 4.326 20.032 1.00 81.81 191 LYS A C 1
ATOM 1559 O O . LYS A 1 191 ? 4.180 3.261 20.346 1.00 81.81 191 LYS A O 1
ATOM 1564 N N . LEU A 1 192 ? 3.086 4.516 18.836 1.00 85.19 192 LEU A N 1
ATOM 1565 C CA . LEU A 1 192 ? 2.883 3.446 17.860 1.00 85.19 192 LEU A CA 1
ATOM 1566 C C . LEU A 1 192 ? 4.182 2.708 17.516 1.00 85.19 192 LEU A C 1
ATOM 1568 O O . LEU A 1 192 ? 4.220 1.479 17.487 1.00 85.19 192 LEU A O 1
ATOM 1572 N N . GLY A 1 193 ? 5.279 3.450 17.340 1.00 84.00 193 GLY A N 1
ATOM 1573 C CA . GLY A 1 193 ? 6.584 2.856 17.057 1.00 84.00 193 GLY A CA 1
ATOM 1574 C C . GLY A 1 193 ? 7.067 1.911 18.162 1.00 84.00 193 GLY A C 1
ATOM 1575 O O . GLY A 1 193 ? 7.612 0.852 17.869 1.00 84.00 193 GLY A O 1
ATOM 1576 N N . HIS A 1 194 ? 6.854 2.263 19.428 1.00 83.56 194 HIS A N 1
ATOM 1577 C CA . HIS A 1 194 ? 7.237 1.414 20.556 1.00 83.56 194 HIS A CA 1
ATOM 1578 C C . HIS A 1 194 ? 6.377 0.142 20.632 1.00 83.56 194 HIS A C 1
ATOM 1580 O O . HIS A 1 194 ? 6.894 -0.943 20.890 1.00 83.56 194 HIS A O 1
ATOM 1586 N N . ILE A 1 195 ? 5.072 0.250 20.360 1.00 85.19 195 ILE A N 1
ATOM 1587 C CA . ILE A 1 195 ? 4.157 -0.903 20.348 1.00 85.19 195 ILE A CA 1
ATOM 1588 C C . ILE A 1 195 ? 4.550 -1.890 19.242 1.00 85.19 195 ILE A C 1
ATOM 1590 O O . ILE A 1 195 ? 4.639 -3.092 19.497 1.00 85.19 195 ILE A O 1
ATOM 1594 N N . ILE A 1 196 ? 4.850 -1.386 18.040 1.00 88.50 196 ILE A N 1
ATOM 1595 C CA . ILE A 1 196 ? 5.343 -2.211 16.930 1.00 88.50 196 ILE A CA 1
ATOM 1596 C C . ILE A 1 196 ? 6.623 -2.950 17.339 1.00 88.50 196 ILE A C 1
ATOM 1598 O O . ILE A 1 196 ? 6.727 -4.160 17.126 1.00 88.50 196 ILE A O 1
ATOM 1602 N N . ASP A 1 197 ? 7.570 -2.255 17.979 1.00 87.38 197 ASP A N 1
ATOM 1603 C CA . ASP A 1 197 ? 8.827 -2.865 18.417 1.00 87.38 197 ASP A CA 1
ATOM 1604 C C . ASP A 1 197 ? 8.595 -4.021 19.393 1.00 87.38 197 ASP A C 1
ATOM 1606 O O . ASP A 1 197 ? 9.200 -5.084 19.238 1.00 87.38 197 ASP A O 1
ATOM 1610 N N . LEU A 1 198 ? 7.711 -3.837 20.379 1.00 85.88 198 LEU A N 1
ATOM 1611 C CA . LEU A 1 198 ? 7.360 -4.879 21.344 1.00 85.88 198 LEU A CA 1
ATOM 1612 C C . LEU A 1 198 ? 6.729 -6.095 20.658 1.00 85.88 198 LEU A C 1
ATOM 1614 O O . LEU A 1 198 ? 7.144 -7.229 20.911 1.00 85.88 198 LEU A O 1
ATOM 1618 N N . LYS A 1 199 ? 5.766 -5.871 19.753 1.00 87.25 199 LYS A N 1
ATOM 1619 C CA . LYS A 1 199 ? 5.094 -6.943 19.002 1.00 87.25 199 LYS A CA 1
ATOM 1620 C C . LYS A 1 199 ? 6.082 -7.751 18.170 1.00 87.25 199 LYS A C 1
ATOM 1622 O O . LYS A 1 199 ? 6.071 -8.978 18.256 1.00 87.25 199 LYS A O 1
ATOM 1627 N N . LEU A 1 200 ? 6.965 -7.091 17.422 1.00 89.06 200 LEU A N 1
ATOM 1628 C CA . LEU A 1 200 ? 7.965 -7.770 16.596 1.00 89.06 200 LEU A CA 1
ATOM 1629 C C . LEU A 1 200 ? 9.010 -8.509 17.442 1.00 89.06 200 LEU A C 1
ATOM 1631 O O . LEU A 1 200 ? 9.319 -9.662 17.152 1.00 89.06 200 LEU A O 1
ATOM 1635 N N . ARG A 1 201 ? 9.521 -7.897 18.520 1.00 87.81 201 ARG A N 1
ATOM 1636 C CA . ARG A 1 201 ? 10.529 -8.526 19.398 1.00 87.81 201 ARG A CA 1
ATOM 1637 C C . ARG A 1 201 ? 9.986 -9.711 20.193 1.00 87.81 201 ARG A C 1
ATOM 1639 O O . ARG A 1 201 ? 10.755 -10.603 20.532 1.00 87.81 201 ARG A O 1
ATOM 1646 N N . SER A 1 202 ? 8.677 -9.757 20.445 1.00 88.31 202 SER A N 1
ATOM 1647 C CA . SER A 1 202 ? 8.022 -10.916 21.066 1.00 88.31 202 SER A CA 1
ATOM 1648 C C . SER A 1 202 ? 8.065 -12.188 20.202 1.00 88.31 202 SER A C 1
ATOM 1650 O O . SER A 1 202 ? 7.743 -13.272 20.687 1.00 88.31 202 SER A O 1
ATOM 1652 N N . ARG A 1 203 ? 8.450 -12.087 18.920 1.00 90.38 203 ARG A N 1
ATOM 1653 C CA . ARG A 1 203 ? 8.535 -13.224 17.995 1.00 90.38 203 ARG A CA 1
ATOM 1654 C C . ARG A 1 203 ? 9.935 -13.830 18.037 1.00 90.38 203 ARG A C 1
ATOM 1656 O O . ARG A 1 203 ? 10.822 -13.416 17.299 1.00 90.38 203 ARG A O 1
ATOM 1663 N N . THR A 1 204 ? 10.123 -14.838 18.884 1.00 84.50 204 THR A N 1
ATOM 1664 C CA . THR A 1 204 ? 11.427 -15.488 19.127 1.00 84.50 204 THR A CA 1
ATOM 1665 C C . THR A 1 204 ? 12.080 -16.074 17.871 1.00 84.50 204 THR A C 1
ATOM 1667 O O . THR A 1 204 ? 13.308 -16.087 17.765 1.00 84.50 204 THR A O 1
ATOM 1670 N N . ASP A 1 205 ? 11.272 -16.517 16.906 1.00 87.75 205 ASP A N 1
ATOM 1671 C CA . ASP A 1 205 ? 11.736 -17.138 15.659 1.00 87.75 205 ASP A CA 1
ATOM 1672 C C . ASP A 1 205 ? 11.855 -16.164 14.478 1.00 87.75 205 ASP A C 1
ATOM 1674 O O . ASP A 1 205 ? 12.376 -16.539 13.419 1.00 87.75 205 ASP A O 1
ATOM 1678 N N . LEU A 1 206 ? 11.428 -14.909 14.660 1.00 90.25 206 LEU A N 1
ATOM 1679 C CA . LEU A 1 206 ? 11.575 -13.852 13.666 1.00 90.25 206 LEU A CA 1
ATOM 1680 C C . LEU A 1 206 ? 13.042 -13.416 13.607 1.00 90.25 206 LEU A C 1
ATOM 1682 O O . LEU A 1 206 ? 13.600 -12.880 14.566 1.00 90.25 206 LEU A O 1
ATOM 1686 N N . ARG A 1 207 ? 13.682 -13.645 12.460 1.00 88.19 207 ARG A N 1
ATOM 1687 C CA . ARG A 1 207 ? 15.077 -13.257 12.220 1.00 88.19 207 ARG A CA 1
ATOM 1688 C C . ARG A 1 207 ? 15.114 -12.127 11.207 1.00 88.19 207 ARG A C 1
ATOM 1690 O O . ARG A 1 207 ? 15.077 -12.398 10.012 1.00 88.19 207 ARG A O 1
ATOM 1697 N N . LEU A 1 208 ? 15.186 -10.897 11.709 1.00 88.38 208 LEU A N 1
ATOM 1698 C CA . LEU A 1 208 ? 15.414 -9.683 10.927 1.00 88.38 208 LEU A CA 1
ATOM 1699 C C . LEU A 1 208 ? 16.699 -9.008 11.411 1.00 88.38 208 LEU A C 1
ATOM 1701 O O . LEU A 1 208 ? 16.964 -8.972 12.616 1.00 88.38 208 LEU A O 1
ATOM 1705 N N . ASN A 1 209 ? 17.490 -8.465 10.493 1.00 90.62 209 ASN A N 1
ATOM 1706 C CA . ASN A 1 209 ? 18.588 -7.569 10.846 1.00 90.62 209 ASN A CA 1
ATOM 1707 C C . ASN A 1 209 ? 18.058 -6.169 11.231 1.00 90.62 209 ASN A C 1
ATOM 1709 O O . ASN A 1 209 ? 16.863 -5.878 11.149 1.00 90.62 209 ASN A O 1
ATOM 1713 N N . GLY A 1 210 ? 18.951 -5.282 11.684 1.00 88.50 210 GLY A N 1
ATOM 1714 C CA . GLY A 1 210 ? 18.557 -3.959 12.182 1.00 88.50 210 GLY A CA 1
ATOM 1715 C C . GLY A 1 210 ? 17.876 -3.062 11.138 1.00 88.50 210 GLY A C 1
ATOM 1716 O O . GLY A 1 210 ? 16.956 -2.315 11.486 1.00 88.50 210 GLY A O 1
ATOM 1717 N N . SER A 1 211 ? 18.282 -3.142 9.866 1.00 91.81 211 SER A N 1
ATOM 1718 C CA . SER A 1 211 ? 17.676 -2.343 8.794 1.00 91.81 211 SER A CA 1
ATOM 1719 C C . SER A 1 211 ? 16.312 -2.895 8.384 1.00 91.81 211 SER A C 1
ATOM 1721 O O . SER A 1 211 ? 15.367 -2.119 8.264 1.00 91.81 211 SER A O 1
ATOM 1723 N N . GLU A 1 212 ? 16.171 -4.216 8.260 1.00 92.81 212 GLU A N 1
ATOM 1724 C CA . GLU A 1 212 ? 14.894 -4.895 8.003 1.00 92.81 212 GLU A CA 1
ATOM 1725 C C . GLU A 1 212 ? 13.880 -4.611 9.110 1.00 92.81 212 GLU A C 1
ATOM 1727 O O . GLU A 1 212 ? 12.729 -4.277 8.840 1.00 92.81 212 GLU A O 1
ATOM 1732 N N . PHE A 1 213 ? 14.311 -4.674 10.370 1.00 92.44 213 PHE A N 1
ATOM 1733 C CA . PHE A 1 213 ? 13.452 -4.364 11.506 1.00 92.44 213 PHE A CA 1
ATOM 1734 C C . PHE A 1 213 ? 12.949 -2.914 11.458 1.00 92.44 213 PHE A C 1
ATOM 1736 O O . PHE A 1 213 ? 11.752 -2.657 11.587 1.00 92.44 213 PHE A O 1
ATOM 1743 N N . SER A 1 214 ? 13.856 -1.961 11.219 1.00 92.50 214 SER A N 1
ATOM 1744 C CA . SER A 1 214 ? 13.512 -0.537 11.119 1.00 92.50 214 SER A CA 1
ATOM 1745 C C . SER A 1 214 ? 12.582 -0.253 9.939 1.00 92.50 214 SER A C 1
ATOM 1747 O O . SER A 1 214 ? 11.643 0.534 10.065 1.00 92.50 214 SER A O 1
ATOM 1749 N N . ARG A 1 215 ? 12.808 -0.919 8.800 1.00 94.50 215 ARG A N 1
ATOM 1750 C CA . ARG A 1 215 ? 11.970 -0.779 7.608 1.00 94.50 215 ARG A CA 1
ATOM 1751 C C . ARG A 1 215 ? 10.580 -1.358 7.840 1.00 94.50 215 ARG A C 1
ATOM 1753 O O . ARG A 1 215 ? 9.603 -0.668 7.585 1.00 94.50 215 ARG A O 1
ATOM 1760 N N . LEU A 1 216 ? 10.472 -2.560 8.403 1.00 94.44 216 LEU A N 1
ATOM 1761 C CA . LEU A 1 216 ? 9.181 -3.166 8.727 1.00 94.44 216 LEU A CA 1
ATOM 1762 C C . LEU A 1 216 ? 8.368 -2.300 9.695 1.00 94.44 216 LEU A C 1
ATOM 1764 O O . LEU A 1 216 ? 7.170 -2.104 9.493 1.00 94.44 216 LEU A O 1
ATOM 1768 N N . LYS A 1 217 ? 9.026 -1.744 10.718 1.00 94.44 217 LYS A N 1
ATOM 1769 C CA . LYS A 1 217 ? 8.403 -0.802 11.650 1.00 94.44 217 LYS A CA 1
ATOM 1770 C C . LYS A 1 217 ? 7.811 0.405 10.926 1.00 94.44 217 LYS A C 1
ATOM 1772 O O . LYS A 1 217 ? 6.680 0.794 11.210 1.00 94.44 217 LYS A O 1
ATOM 1777 N N . TYR A 1 218 ? 8.571 0.980 9.995 1.00 94.81 218 TYR A N 1
ATOM 1778 C CA . TYR A 1 218 ? 8.111 2.084 9.162 1.00 94.81 218 TYR A CA 1
ATOM 1779 C C . TYR A 1 218 ? 6.879 1.689 8.335 1.00 94.81 218 TYR A C 1
ATOM 1781 O O . TYR A 1 218 ? 5.865 2.374 8.420 1.00 94.81 218 TYR A O 1
ATOM 1789 N N . GLU A 1 219 ? 6.903 0.546 7.639 1.00 95.12 219 GLU A N 1
ATOM 1790 C CA . GLU A 1 219 ? 5.767 0.116 6.806 1.00 95.12 219 GLU A CA 1
ATOM 1791 C C . GLU A 1 219 ? 4.483 -0.130 7.617 1.00 95.12 219 GLU A C 1
ATOM 1793 O O . GLU A 1 219 ? 3.387 0.220 7.179 1.00 95.12 219 GLU A O 1
ATOM 1798 N N . MET A 1 220 ? 4.599 -0.706 8.819 1.00 95.25 220 MET A N 1
ATOM 1799 C CA . MET A 1 220 ? 3.449 -0.919 9.709 1.00 95.25 220 MET A CA 1
ATOM 1800 C C . MET A 1 220 ? 2.871 0.401 10.225 1.00 95.25 220 MET A C 1
ATOM 1802 O O . MET A 1 220 ? 1.651 0.540 10.314 1.00 95.25 220 MET A O 1
ATOM 1806 N N . LYS A 1 221 ? 3.733 1.378 10.537 1.00 94.88 221 LYS A N 1
ATOM 1807 C CA . LYS A 1 221 ? 3.301 2.723 10.932 1.00 94.88 221 LYS A CA 1
ATOM 1808 C C . LYS A 1 221 ? 2.572 3.421 9.781 1.00 94.88 221 LYS A C 1
ATOM 1810 O O . LYS A 1 221 ? 1.471 3.918 9.985 1.00 94.88 221 LYS A O 1
ATOM 1815 N N . GLU A 1 222 ? 3.144 3.392 8.579 1.00 94.88 222 GLU A N 1
ATOM 1816 C CA . GLU A 1 222 ? 2.549 3.989 7.377 1.00 94.88 222 GLU A CA 1
ATOM 1817 C C . GLU A 1 222 ? 1.179 3.393 7.039 1.00 94.88 222 GLU A C 1
ATOM 1819 O O . GLU A 1 222 ? 0.276 4.116 6.623 1.00 94.88 222 GLU A O 1
ATOM 1824 N N . SER A 1 223 ? 0.996 2.083 7.226 1.00 95.19 223 SER A N 1
ATOM 1825 C CA . SER A 1 223 ? -0.303 1.423 7.044 1.00 95.19 223 SER A CA 1
ATOM 1826 C C . SER A 1 223 ? -1.389 2.056 7.924 1.00 95.19 223 SER A C 1
ATOM 1828 O O . SER A 1 223 ? -2.441 2.470 7.434 1.00 95.19 223 SER A O 1
ATOM 1830 N N . ILE A 1 224 ? -1.089 2.229 9.215 1.00 93.75 224 ILE A N 1
ATOM 1831 C CA . ILE A 1 224 ? -2.005 2.812 10.200 1.00 93.75 224 ILE A CA 1
ATOM 1832 C C . ILE A 1 224 ? -2.238 4.298 9.935 1.00 93.75 224 ILE A C 1
ATOM 1834 O O . ILE A 1 224 ? -3.387 4.737 9.913 1.00 93.75 224 ILE A O 1
ATOM 1838 N N . SER A 1 225 ? -1.181 5.070 9.678 1.00 92.25 225 SER A N 1
ATOM 1839 C CA . SER A 1 225 ? -1.303 6.496 9.367 1.00 92.25 225 SER A CA 1
ATOM 1840 C C . SER A 1 225 ? -2.178 6.735 8.131 1.00 92.25 225 SER A C 1
ATOM 1842 O O . SER A 1 225 ? -3.063 7.588 8.169 1.00 92.25 225 SER A O 1
ATOM 1844 N N . ASN A 1 226 ? -2.010 5.941 7.066 1.00 91.94 226 ASN A N 1
ATOM 1845 C CA . ASN A 1 226 ? -2.861 6.029 5.874 1.00 91.94 226 ASN A CA 1
ATOM 1846 C C . ASN A 1 226 ? -4.320 5.669 6.180 1.00 91.94 226 ASN A C 1
ATOM 1848 O O . ASN A 1 226 ? -5.226 6.381 5.750 1.00 91.94 226 ASN A O 1
ATOM 1852 N N . ALA A 1 227 ? -4.555 4.616 6.966 1.00 91.75 227 ALA A N 1
ATOM 1853 C CA . ALA A 1 227 ? -5.898 4.222 7.377 1.00 91.75 227 ALA A CA 1
ATOM 1854 C C . ALA A 1 227 ? -6.609 5.346 8.157 1.00 91.75 227 ALA A C 1
ATOM 1856 O O . ALA A 1 227 ? -7.771 5.648 7.889 1.00 91.75 227 ALA A O 1
ATOM 1857 N N . VAL A 1 228 ? -5.896 6.011 9.075 1.00 88.06 228 VAL A N 1
ATOM 1858 C CA . VAL A 1 228 ? -6.412 7.154 9.846 1.00 88.06 228 VAL A CA 1
ATOM 1859 C C . VAL A 1 228 ? -6.715 8.349 8.939 1.00 88.06 228 VAL A C 1
ATOM 1861 O O . VAL A 1 228 ? -7.753 8.989 9.098 1.00 88.06 228 VAL A O 1
ATOM 1864 N N . ILE A 1 229 ? -5.844 8.654 7.971 1.00 86.50 229 ILE A N 1
ATOM 1865 C CA . ILE A 1 229 ? -6.081 9.726 6.991 1.00 86.50 229 ILE A CA 1
ATOM 1866 C C . ILE A 1 229 ? -7.354 9.450 6.185 1.00 86.50 229 ILE A C 1
ATOM 1868 O O . ILE A 1 229 ? -8.160 10.361 5.996 1.00 86.50 229 ILE A O 1
ATOM 1872 N N . VAL A 1 230 ? -7.545 8.209 5.727 1.00 84.44 230 VAL A N 1
ATOM 1873 C CA . VAL A 1 230 ? -8.732 7.804 4.961 1.00 84.44 230 VAL A CA 1
ATOM 1874 C C . VAL A 1 230 ? -9.997 7.877 5.817 1.00 84.44 230 VAL A C 1
ATOM 1876 O O . VAL A 1 230 ? -10.999 8.419 5.362 1.00 84.44 230 VAL A O 1
ATOM 1879 N N . ASP A 1 231 ? -9.953 7.401 7.061 1.00 84.00 231 ASP A N 1
ATOM 1880 C CA . ASP A 1 231 ? -11.091 7.443 7.990 1.00 84.00 231 ASP A CA 1
ATOM 1881 C C . ASP A 1 231 ? -11.551 8.885 8.290 1.00 84.00 231 ASP A C 1
ATOM 1883 O O . ASP A 1 231 ? -12.750 9.186 8.316 1.00 84.00 231 ASP A O 1
ATOM 1887 N N . ARG A 1 232 ? -10.587 9.806 8.424 1.00 77.62 232 ARG A N 1
ATOM 1888 C CA . ARG A 1 232 ? -10.815 11.240 8.673 1.00 77.62 232 ARG A CA 1
ATOM 1889 C C . ARG A 1 232 ? -11.085 12.063 7.411 1.00 77.62 232 ARG A C 1
ATOM 1891 O O . ARG A 1 232 ? -11.327 13.269 7.508 1.00 77.62 232 ARG A O 1
ATOM 1898 N N . ARG A 1 233 ? -10.997 11.471 6.217 1.00 75.31 233 ARG A N 1
ATOM 1899 C CA . ARG A 1 233 ? -11.178 12.200 4.957 1.00 75.31 233 ARG A CA 1
ATOM 1900 C C . ARG A 1 233 ? -12.642 12.601 4.801 1.00 75.31 233 ARG A C 1
ATOM 1902 O O . ARG A 1 233 ? -13.514 11.751 4.693 1.00 75.31 233 ARG A O 1
ATOM 1909 N N . ASP A 1 234 ? -12.899 13.903 4.698 1.00 61.47 234 ASP A N 1
ATOM 1910 C CA . ASP A 1 234 ? -14.228 14.421 4.366 1.00 61.47 234 ASP A CA 1
ATOM 1911 C C . ASP A 1 234 ? -14.627 13.985 2.938 1.00 61.47 234 ASP A C 1
ATOM 1913 O O . ASP A 1 234 ? -14.023 14.461 1.966 1.00 61.47 234 ASP A O 1
ATOM 1917 N N . PRO A 1 235 ? -15.659 13.134 2.766 1.00 54.56 235 PRO A N 1
ATOM 1918 C CA . PRO A 1 235 ? -16.084 12.663 1.446 1.00 54.56 235 PRO A CA 1
ATOM 1919 C C . PRO A 1 235 ? -16.574 13.799 0.543 1.00 54.56 235 PRO A C 1
ATOM 1921 O O . PRO A 1 235 ? -16.560 13.679 -0.681 1.00 54.56 235 PRO A O 1
ATOM 1924 N N . SER A 1 236 ? -17.012 14.920 1.129 1.00 49.91 236 SER A N 1
ATOM 1925 C CA . SER A 1 236 ? -17.497 16.085 0.387 1.00 49.91 236 SER A CA 1
ATOM 1926 C C . SER A 1 236 ? -16.373 16.914 -0.242 1.00 49.91 236 SER A C 1
ATOM 1928 O O . SER A 1 236 ? -16.636 17.755 -1.104 1.00 49.91 236 SER A O 1
ATOM 1930 N N . ARG A 1 237 ? -15.113 16.644 0.132 1.00 50.12 237 ARG A N 1
ATOM 1931 C CA . ARG A 1 237 ? -13.915 17.274 -0.440 1.00 50.12 237 ARG A CA 1
ATOM 1932 C C . ARG A 1 237 ? -13.355 16.557 -1.664 1.00 50.12 237 ARG A C 1
ATOM 1934 O O . ARG A 1 237 ? -12.313 16.991 -2.155 1.00 50.12 237 ARG A O 1
ATOM 1941 N N . HIS A 1 238 ? -14.014 15.523 -2.194 1.00 51.69 238 HIS A N 1
ATOM 1942 C CA . HIS A 1 238 ? -13.607 14.940 -3.473 1.00 51.69 238 HIS A CA 1
ATOM 1943 C C . HIS A 1 238 ? -13.639 16.012 -4.572 1.00 51.69 238 HIS A C 1
ATOM 1945 O O . HIS A 1 238 ? -14.691 16.415 -5.074 1.00 51.69 238 HIS A O 1
ATOM 1951 N N . LYS A 1 239 ? -12.450 16.523 -4.909 1.00 52.31 239 LYS A N 1
ATOM 1952 C CA . LYS A 1 239 ? -12.264 17.522 -5.955 1.00 52.31 239 LYS A CA 1
ATOM 1953 C C . LYS A 1 239 ? -12.666 16.908 -7.295 1.00 52.31 239 LYS A C 1
ATOM 1955 O O . LYS A 1 239 ? -12.409 15.738 -7.570 1.00 52.31 239 LYS A O 1
ATOM 1960 N N . LYS A 1 240 ? -13.318 17.722 -8.128 1.00 52.97 240 LYS A N 1
ATOM 1961 C CA . LYS A 1 240 ? -13.651 17.375 -9.516 1.00 52.97 240 LYS A CA 1
ATOM 1962 C C . LYS A 1 240 ? -12.399 16.899 -10.261 1.00 52.97 240 LYS A C 1
ATOM 1964 O O . LYS A 1 240 ? -11.307 17.393 -9.995 1.00 52.97 240 LYS A O 1
ATOM 1969 N N . ARG A 1 241 ? -12.605 15.981 -11.213 1.00 56.00 241 ARG A N 1
ATOM 1970 C CA . ARG A 1 241 ? -11.597 15.459 -12.150 1.00 56.00 241 ARG A CA 1
ATOM 1971 C C . ARG A 1 241 ? -10.688 16.581 -12.665 1.00 56.00 241 ARG A C 1
ATOM 1973 O O . ARG A 1 241 ? -11.160 17.475 -13.364 1.00 56.00 241 ARG A O 1
ATOM 1980 N N . ASP A 1 242 ? -9.408 16.520 -12.312 1.00 69.31 242 ASP A N 1
ATOM 1981 C CA . ASP A 1 242 ? -8.375 17.408 -12.846 1.00 69.31 242 ASP A CA 1
ATOM 1982 C C . ASP A 1 242 ? -7.717 16.756 -14.070 1.00 69.31 242 ASP A C 1
ATOM 1984 O O . ASP A 1 242 ? -6.635 16.173 -13.999 1.00 69.31 242 ASP A O 1
ATOM 1988 N N . ASP A 1 243 ? -8.411 16.809 -15.209 1.00 77.00 243 ASP A N 1
ATOM 1989 C CA . ASP A 1 243 ? -7.930 16.208 -16.461 1.00 77.00 243 ASP A CA 1
ATOM 1990 C C . ASP A 1 243 ? -6.646 16.892 -16.982 1.00 77.00 243 ASP A C 1
ATOM 1992 O O . ASP A 1 243 ? -5.838 16.272 -17.682 1.00 77.00 243 ASP A O 1
ATOM 1996 N N . LYS A 1 244 ? -6.404 18.152 -16.586 1.00 86.00 244 LYS A N 1
ATOM 1997 C CA . LYS A 1 244 ? -5.154 18.862 -16.885 1.00 86.00 244 LYS A CA 1
ATOM 1998 C C . LYS A 1 244 ? -3.994 18.269 -16.086 1.00 86.00 244 LYS A C 1
ATOM 2000 O O . LYS A 1 244 ? -2.955 17.967 -16.670 1.00 86.00 244 LYS A O 1
ATOM 2005 N N . GLY A 1 245 ? -4.185 18.053 -14.784 1.00 86.50 245 GLY A N 1
ATOM 2006 C CA . GLY A 1 245 ? -3.206 17.389 -13.922 1.00 86.50 245 GLY A CA 1
ATOM 2007 C C . GLY A 1 245 ? -2.845 15.989 -14.423 1.00 86.50 245 GLY A C 1
ATOM 2008 O O . GLY A 1 245 ? -1.667 15.655 -14.513 1.00 86.50 245 GLY A O 1
ATOM 2009 N N . VAL A 1 246 ? -3.839 15.202 -14.847 1.00 86.75 246 VAL A N 1
ATOM 2010 C CA . VAL A 1 246 ? -3.629 13.866 -15.439 1.00 86.75 246 VAL A CA 1
ATOM 2011 C C . VAL A 1 246 ? -2.759 13.918 -16.698 1.00 86.75 246 VAL A C 1
ATOM 2013 O O . VAL A 1 246 ? -1.839 13.115 -16.840 1.00 86.75 246 VAL A O 1
ATOM 2016 N N . SER A 1 247 ? -3.004 14.883 -17.586 1.00 90.25 247 SER A N 1
ATOM 2017 C CA . SER A 1 247 ? -2.203 15.049 -18.808 1.00 90.25 247 SER A CA 1
ATOM 2018 C C . SER A 1 247 ? -0.750 15.422 -18.484 1.00 90.25 247 SER A C 1
ATOM 2020 O O . SER A 1 247 ? 0.184 14.865 -19.056 1.00 90.25 247 SER A O 1
ATOM 2022 N N . MET A 1 248 ? -0.541 16.300 -17.495 1.00 93.94 248 MET A N 1
ATOM 2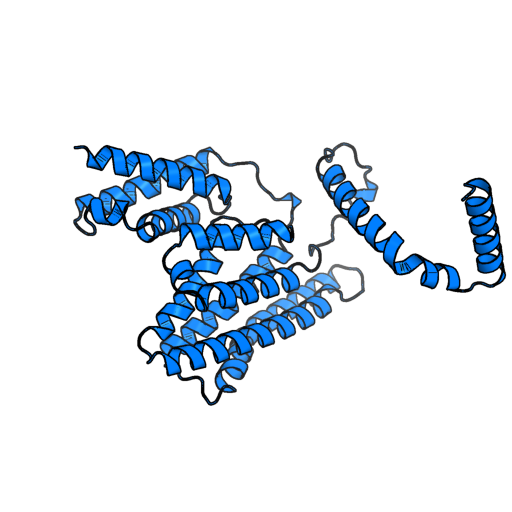023 C CA . MET A 1 248 ? 0.799 16.673 -17.024 1.00 93.94 248 MET A CA 1
ATOM 2024 C C . MET A 1 248 ? 1.559 15.489 -16.405 1.00 93.94 248 MET A C 1
ATOM 2026 O O . MET A 1 248 ? 2.771 15.379 -16.587 1.00 93.94 248 MET A O 1
ATOM 2030 N N . VAL A 1 249 ? 0.862 14.598 -15.691 1.00 94.25 249 VAL A N 1
ATOM 2031 C CA . VAL A 1 249 ? 1.446 13.353 -15.163 1.00 94.25 249 VAL A CA 1
ATOM 2032 C C . VAL A 1 249 ? 1.933 12.457 -16.300 1.00 94.25 249 VAL A C 1
ATOM 2034 O O . VAL A 1 249 ? 3.057 11.961 -16.237 1.00 94.25 249 VAL A O 1
ATOM 2037 N N . GLU A 1 250 ? 1.113 12.256 -17.336 1.00 94.31 250 GLU A N 1
ATOM 2038 C CA . GLU A 1 250 ? 1.481 11.432 -18.492 1.00 94.31 250 GLU A CA 1
ATOM 2039 C C . GLU A 1 250 ? 2.733 11.976 -19.194 1.00 94.31 250 GLU A C 1
ATOM 2041 O O . GLU A 1 250 ? 3.689 11.234 -19.429 1.00 94.31 250 GLU A O 1
ATOM 2046 N N . GLU A 1 251 ? 2.772 13.282 -19.466 1.00 94.31 251 GLU A N 1
ATOM 2047 C CA . GLU A 1 251 ? 3.925 13.932 -20.094 1.00 94.31 251 GLU A CA 1
ATOM 2048 C C . GLU A 1 251 ? 5.199 13.828 -19.246 1.00 94.31 251 GLU A C 1
ATOM 2050 O O . GLU A 1 251 ? 6.283 13.572 -19.780 1.00 94.31 251 GLU A O 1
ATOM 2055 N N . ALA A 1 252 ? 5.087 14.020 -17.927 1.00 95.94 252 ALA A N 1
ATOM 2056 C CA . ALA A 1 252 ? 6.216 13.930 -17.007 1.00 95.94 252 ALA A CA 1
ATOM 2057 C C . ALA A 1 252 ? 6.790 12.507 -16.951 1.00 95.94 252 ALA A C 1
ATOM 2059 O O . ALA A 1 252 ? 8.007 12.331 -17.075 1.00 95.94 252 ALA A O 1
ATOM 2060 N N . ALA A 1 253 ? 5.922 11.497 -16.849 1.00 95.88 253 ALA A N 1
ATOM 2061 C CA . ALA A 1 253 ? 6.323 10.096 -16.867 1.00 95.88 253 ALA A CA 1
ATOM 2062 C C . ALA A 1 253 ? 6.977 9.722 -18.207 1.00 95.88 253 ALA A C 1
ATOM 2064 O O . ALA A 1 253 ? 8.052 9.121 -18.222 1.00 95.88 253 ALA A O 1
ATOM 2065 N N . LEU A 1 254 ? 6.394 10.137 -19.339 1.00 94.31 254 LEU A N 1
ATOM 2066 C CA . LEU A 1 254 ? 6.967 9.887 -20.664 1.00 94.31 254 LEU A CA 1
ATOM 2067 C C . LEU A 1 254 ? 8.358 10.509 -20.814 1.00 94.31 254 LEU A C 1
ATOM 2069 O O . LEU A 1 254 ? 9.266 9.872 -21.347 1.00 94.31 254 LEU A O 1
ATOM 2073 N N . ARG A 1 255 ? 8.534 11.750 -20.346 1.00 94.38 255 ARG A N 1
ATOM 2074 C CA . ARG A 1 255 ? 9.821 12.451 -20.391 1.00 94.38 255 ARG A CA 1
ATOM 2075 C C . ARG A 1 255 ? 10.890 11.688 -19.614 1.00 94.38 255 ARG A C 1
ATOM 2077 O O . ARG A 1 255 ? 11.960 11.444 -20.161 1.00 94.38 255 ARG A O 1
ATOM 2084 N N . LYS A 1 256 ? 10.582 11.240 -18.393 1.00 95.12 256 LYS A N 1
ATOM 2085 C CA . LYS A 1 256 ? 11.515 10.455 -17.570 1.00 95.12 256 LYS A CA 1
ATOM 2086 C C . LYS A 1 256 ? 11.882 9.116 -18.200 1.00 95.12 256 LYS A C 1
ATOM 2088 O O . LYS A 1 256 ? 13.050 8.736 -18.193 1.00 95.12 256 LYS A O 1
ATOM 2093 N N . LEU A 1 257 ? 10.914 8.425 -18.796 1.00 93.50 257 LEU A N 1
ATOM 2094 C CA . LEU A 1 257 ? 11.175 7.166 -19.495 1.00 93.50 257 LEU A CA 1
ATOM 2095 C C . LEU A 1 257 ? 12.076 7.365 -20.723 1.00 93.50 257 LEU A C 1
ATOM 2097 O O . LEU A 1 257 ? 12.955 6.541 -20.956 1.00 93.50 257 LEU A O 1
ATOM 2101 N N . LYS A 1 258 ? 11.919 8.468 -21.469 1.00 90.94 258 LYS A N 1
ATOM 2102 C CA . LYS A 1 258 ? 12.838 8.831 -22.564 1.00 90.94 258 LYS A CA 1
ATOM 2103 C C . LYS A 1 258 ? 14.241 9.149 -22.051 1.00 90.94 258 LYS A C 1
ATOM 2105 O O . LYS A 1 258 ? 15.199 8.589 -22.565 1.00 90.94 258 LYS A O 1
ATOM 2110 N N . GLU A 1 259 ? 14.358 9.934 -20.979 1.00 93.38 259 GLU A N 1
ATOM 2111 C CA . GLU A 1 259 ? 15.651 10.223 -20.341 1.00 93.38 259 GLU A CA 1
ATOM 2112 C C . GLU A 1 259 ? 16.394 8.939 -19.926 1.00 93.38 259 GLU A C 1
ATOM 2114 O O . GLU A 1 259 ? 17.616 8.865 -20.048 1.00 93.38 259 GLU A O 1
ATOM 2119 N N . TYR A 1 260 ? 15.690 7.901 -19.461 1.00 93.94 260 TYR A N 1
ATOM 2120 C CA . TYR A 1 260 ? 16.311 6.607 -19.155 1.00 93.94 260 TYR A CA 1
ATOM 2121 C C . TYR A 1 260 ? 16.877 5.890 -20.381 1.00 93.94 260 TYR A C 1
ATOM 2123 O O . TYR A 1 260 ? 17.918 5.244 -20.255 1.00 93.94 260 TYR A O 1
ATOM 2131 N N . ILE A 1 261 ? 16.216 6.009 -21.533 1.00 89.31 261 ILE A N 1
ATOM 2132 C CA . ILE A 1 261 ? 16.701 5.454 -22.802 1.00 89.31 261 ILE A CA 1
ATOM 2133 C C . ILE A 1 261 ? 17.924 6.245 -23.264 1.00 89.31 261 ILE A C 1
ATOM 2135 O O . ILE A 1 261 ? 18.968 5.658 -23.537 1.00 89.31 261 ILE A O 1
ATOM 2139 N N . ASP A 1 262 ? 17.815 7.573 -23.282 1.00 89.62 262 ASP A N 1
ATOM 2140 C CA . ASP A 1 262 ? 18.857 8.468 -23.790 1.00 89.62 262 ASP A CA 1
ATOM 2141 C C . ASP A 1 262 ? 20.138 8.406 -22.940 1.00 89.62 262 ASP A C 1
ATOM 2143 O O . ASP A 1 262 ? 21.246 8.494 -23.463 1.00 89.62 262 ASP A O 1
ATOM 2147 N N . SER A 1 263 ? 19.999 8.203 -21.625 1.00 92.81 263 SER A N 1
ATOM 2148 C CA . SER A 1 263 ? 21.130 8.022 -20.700 1.00 92.81 263 SER A CA 1
ATOM 2149 C C . SER A 1 263 ? 21.696 6.597 -20.668 1.00 92.81 263 SER A C 1
ATOM 2151 O O . SER A 1 263 ? 22.689 6.356 -19.982 1.00 92.81 263 SER A O 1
ATOM 2153 N N . GLY A 1 264 ? 21.071 5.638 -21.359 1.00 88.75 264 GLY A N 1
ATOM 2154 C CA . GLY A 1 264 ? 21.474 4.230 -21.344 1.00 88.75 264 GLY A CA 1
ATOM 2155 C C . GLY A 1 264 ? 21.187 3.492 -20.030 1.00 88.75 264 GLY A C 1
ATOM 2156 O O . GLY A 1 264 ? 21.671 2.378 -19.843 1.00 88.75 264 GLY A O 1
ATOM 2157 N N . LYS A 1 265 ? 20.397 4.073 -19.114 1.00 92.25 265 LYS A N 1
ATOM 2158 C CA . LYS A 1 265 ? 20.004 3.418 -17.852 1.00 92.25 265 LYS A CA 1
ATOM 2159 C C . LYS A 1 265 ? 19.174 2.158 -18.103 1.00 92.25 265 LYS A C 1
ATOM 2161 O O . LYS A 1 265 ? 19.349 1.161 -17.407 1.00 92.25 265 LYS A O 1
ATOM 2166 N N . TYR A 1 266 ? 18.266 2.223 -19.073 1.00 90.94 266 TYR A N 1
ATOM 2167 C CA . TYR A 1 266 ? 17.484 1.085 -19.544 1.00 90.94 266 TYR A CA 1
ATOM 2168 C C . TYR A 1 266 ? 17.426 1.113 -21.062 1.00 90.94 266 TYR A C 1
ATOM 2170 O O . TYR A 1 266 ? 17.198 2.165 -21.658 1.00 90.94 266 TYR A O 1
ATOM 2178 N N . ASP A 1 267 ? 17.550 -0.051 -21.693 1.00 87.44 267 ASP A N 1
ATOM 2179 C CA . ASP A 1 267 ? 17.170 -0.162 -23.091 1.00 87.44 267 ASP A CA 1
ATOM 2180 C C . ASP A 1 267 ? 15.635 -0.127 -23.236 1.00 87.44 267 ASP A C 1
ATOM 2182 O O . ASP A 1 267 ? 14.855 -0.431 -22.325 1.00 87.44 267 ASP A O 1
ATOM 2186 N N . LYS A 1 268 ? 15.190 0.237 -24.433 1.00 83.00 268 LYS A N 1
ATOM 2187 C CA . LYS A 1 268 ? 13.778 0.379 -24.787 1.00 83.00 268 LYS A CA 1
ATOM 2188 C C . LYS A 1 268 ? 12.966 -0.908 -24.618 1.00 83.00 268 LYS A C 1
ATOM 2190 O O . LYS A 1 268 ? 11.809 -0.850 -24.203 1.00 83.00 268 LYS A O 1
ATOM 2195 N N . LYS A 1 269 ? 13.554 -2.067 -24.936 1.00 87.00 269 LYS A N 1
ATOM 2196 C CA . LYS A 1 269 ? 12.899 -3.377 -24.820 1.00 87.00 269 LYS A CA 1
ATOM 2197 C C . LYS A 1 269 ? 12.670 -3.719 -23.349 1.00 87.00 269 LYS A C 1
ATOM 2199 O O . LYS A 1 269 ? 11.605 -4.226 -23.009 1.00 87.00 269 LYS A O 1
ATOM 2204 N N . THR A 1 270 ? 13.620 -3.386 -22.482 1.00 88.75 270 THR A N 1
ATOM 2205 C CA . THR A 1 270 ? 13.496 -3.520 -21.029 1.00 88.75 270 THR A CA 1
ATOM 2206 C C . THR A 1 270 ? 12.339 -2.676 -20.497 1.00 88.75 270 THR A C 1
ATOM 2208 O O . THR A 1 270 ? 11.482 -3.213 -19.800 1.00 88.75 270 THR A O 1
ATOM 2211 N N . ILE A 1 271 ? 12.228 -1.403 -20.896 1.00 86.31 271 ILE A N 1
ATOM 2212 C CA . ILE A 1 271 ? 11.100 -0.544 -20.481 1.00 86.31 271 ILE A CA 1
ATOM 2213 C C . ILE A 1 271 ? 9.749 -1.107 -20.954 1.00 86.31 271 ILE A C 1
ATOM 2215 O O . ILE A 1 271 ? 8.784 -1.097 -20.193 1.00 86.31 271 ILE A O 1
ATOM 2219 N N . CYS A 1 272 ? 9.665 -1.609 -22.190 1.00 83.19 272 CYS A N 1
ATOM 2220 C CA . CYS A 1 272 ? 8.411 -2.149 -22.729 1.00 83.19 272 CYS A CA 1
ATOM 2221 C C . CYS A 1 272 ? 7.985 -3.464 -22.055 1.00 83.19 272 CYS A C 1
ATOM 2223 O O . CYS A 1 272 ? 6.790 -3.732 -21.938 1.00 83.19 272 CYS A O 1
ATOM 2225 N N . ASN A 1 273 ? 8.946 -4.277 -21.609 1.00 84.25 273 ASN A N 1
ATOM 2226 C CA . ASN A 1 273 ? 8.676 -5.588 -21.016 1.00 84.25 273 ASN A CA 1
ATOM 2227 C C . ASN A 1 273 ? 8.527 -5.551 -19.489 1.00 84.25 273 ASN A C 1
ATOM 2229 O O . ASN A 1 273 ? 7.901 -6.450 -18.925 1.00 84.25 273 ASN A O 1
ATOM 2233 N N . ASP A 1 274 ? 9.070 -4.536 -18.812 1.00 87.38 274 ASP A N 1
ATOM 2234 C CA . ASP A 1 274 ? 8.974 -4.396 -17.361 1.00 87.38 274 ASP A CA 1
ATOM 2235 C C . ASP A 1 274 ? 7.957 -3.320 -16.958 1.00 87.38 274 ASP A C 1
ATOM 2237 O O . ASP A 1 274 ? 8.239 -2.121 -16.863 1.00 87.38 274 ASP A O 1
ATOM 2241 N N . GLN A 1 275 ? 6.747 -3.783 -16.639 1.00 87.62 275 GLN A N 1
ATOM 2242 C CA . GLN A 1 275 ? 5.654 -2.928 -16.180 1.00 87.62 275 GLN A CA 1
ATOM 2243 C C . GLN A 1 275 ? 6.014 -2.131 -14.918 1.00 87.62 275 GLN A C 1
ATOM 2245 O O . GLN A 1 275 ? 5.475 -1.040 -14.725 1.00 87.62 275 GLN A O 1
ATOM 2250 N N . LYS A 1 276 ? 6.912 -2.641 -14.058 1.00 90.12 276 LYS A N 1
ATOM 2251 C CA . LYS A 1 276 ? 7.284 -1.966 -12.807 1.00 90.12 276 LYS A CA 1
ATOM 2252 C C . LYS A 1 276 ? 8.010 -0.656 -13.083 1.00 90.12 276 LYS A C 1
ATOM 2254 O O . LYS A 1 276 ? 7.799 0.298 -12.339 1.00 90.12 276 LYS A O 1
ATOM 2259 N N . ILE A 1 277 ? 8.806 -0.583 -14.153 1.00 91.88 277 ILE A N 1
ATOM 2260 C CA . ILE A 1 277 ? 9.507 0.648 -14.545 1.00 91.88 277 ILE A CA 1
ATOM 2261 C C . ILE A 1 277 ? 8.484 1.731 -14.893 1.00 91.88 277 ILE A C 1
ATOM 2263 O O . ILE A 1 277 ? 8.502 2.809 -14.303 1.00 91.88 277 ILE A O 1
ATOM 2267 N N . VAL A 1 278 ? 7.545 1.422 -15.790 1.00 92.94 278 VAL A N 1
ATOM 2268 C CA . VAL A 1 278 ? 6.525 2.382 -16.241 1.00 92.94 278 VAL A CA 1
ATOM 2269 C C . VAL A 1 278 ? 5.636 2.828 -15.078 1.00 92.94 278 VAL A C 1
ATOM 2271 O O . VAL A 1 278 ? 5.444 4.022 -14.868 1.00 92.94 278 VAL A O 1
ATOM 2274 N N . ILE A 1 279 ? 5.127 1.886 -14.279 1.00 94.88 279 ILE A N 1
ATOM 2275 C CA . ILE A 1 279 ? 4.229 2.201 -13.158 1.00 94.88 279 ILE A CA 1
ATOM 2276 C C . ILE A 1 279 ? 4.943 3.038 -12.091 1.00 94.88 279 ILE A C 1
ATOM 2278 O O . ILE A 1 279 ? 4.332 3.951 -11.539 1.00 94.88 279 ILE A O 1
ATOM 2282 N N . LYS A 1 280 ? 6.230 2.781 -11.826 1.00 94.75 280 LYS A N 1
ATOM 2283 C CA . LYS A 1 280 ? 7.028 3.574 -10.881 1.00 94.75 280 LYS A CA 1
ATOM 2284 C C . LYS A 1 280 ? 7.155 5.034 -11.319 1.00 94.75 280 LYS A C 1
ATOM 2286 O O . LYS A 1 280 ? 7.054 5.926 -10.479 1.00 94.75 280 LYS A O 1
ATOM 2291 N N . GLU A 1 281 ? 7.340 5.288 -12.611 1.00 95.50 281 GLU A N 1
ATOM 2292 C CA . GLU A 1 281 ? 7.421 6.661 -13.120 1.00 95.50 281 GLU A CA 1
ATOM 2293 C C . GLU A 1 281 ? 6.060 7.369 -13.108 1.00 95.50 281 GLU A C 1
ATOM 2295 O O . GLU A 1 281 ? 5.994 8.556 -12.780 1.00 95.50 281 GLU A O 1
ATOM 2300 N N . ILE A 1 282 ? 4.960 6.646 -13.367 1.00 96.25 282 ILE A N 1
ATOM 2301 C CA . ILE A 1 282 ? 3.605 7.193 -13.179 1.00 96.25 282 ILE A CA 1
ATOM 2302 C C . ILE A 1 282 ? 3.375 7.529 -11.703 1.00 96.25 282 ILE A C 1
ATOM 2304 O O . ILE A 1 282 ? 2.912 8.621 -11.397 1.00 96.25 282 ILE A O 1
ATOM 2308 N N . TYR A 1 283 ? 3.739 6.630 -10.785 1.00 96.44 283 TYR A N 1
ATOM 2309 C CA . TYR A 1 283 ? 3.633 6.847 -9.340 1.00 96.44 283 TYR A CA 1
ATOM 2310 C C . TYR A 1 283 ? 4.385 8.104 -8.895 1.00 96.44 283 TYR A C 1
ATOM 2312 O O . TYR A 1 283 ? 3.789 8.981 -8.272 1.00 96.44 283 TYR A O 1
ATOM 2320 N N . SER A 1 284 ? 5.657 8.229 -9.284 1.00 95.62 284 SER A N 1
ATOM 2321 C CA . SER A 1 284 ? 6.481 9.408 -8.995 1.00 95.62 284 SER A CA 1
ATOM 2322 C C . SER A 1 284 ? 5.840 10.696 -9.530 1.00 95.62 284 SER A C 1
ATOM 2324 O O . SER A 1 284 ? 5.708 11.690 -8.818 1.00 95.62 284 SER A O 1
ATOM 2326 N N . SER A 1 285 ? 5.349 10.660 -10.771 1.00 95.81 285 SER A N 1
ATOM 2327 C CA . SER A 1 285 ? 4.718 11.815 -11.416 1.00 95.81 285 SER A CA 1
ATOM 2328 C C . SER A 1 285 ? 3.392 12.202 -10.749 1.00 95.81 285 SER A C 1
ATOM 2330 O O . SER A 1 285 ? 3.170 13.380 -10.471 1.00 95.81 285 SER A O 1
ATOM 2332 N N . CYS A 1 286 ? 2.532 11.232 -10.419 1.00 93.38 286 CYS A N 1
ATOM 2333 C CA . CYS A 1 286 ? 1.304 11.463 -9.655 1.00 93.38 286 CYS A CA 1
ATOM 2334 C C . CYS A 1 286 ? 1.611 12.098 -8.300 1.00 93.38 286 CYS A C 1
ATOM 2336 O O . CYS A 1 286 ? 0.967 13.078 -7.938 1.00 93.38 286 CYS A O 1
ATOM 2338 N N . TYR A 1 287 ? 2.608 11.576 -7.580 1.00 92.38 287 TYR A N 1
ATOM 2339 C CA . TYR A 1 287 ? 2.976 12.060 -6.250 1.00 92.38 287 TYR A CA 1
ATOM 2340 C C . TYR A 1 287 ? 3.336 13.548 -6.237 1.00 92.38 287 TYR A C 1
ATOM 2342 O O . TYR A 1 287 ? 2.985 14.259 -5.299 1.00 92.38 287 TYR A O 1
ATOM 2350 N N . HIS A 1 288 ? 3.981 14.043 -7.294 1.00 91.06 288 HIS A N 1
ATOM 2351 C CA . HIS A 1 288 ? 4.396 15.443 -7.379 1.00 91.06 288 HIS A CA 1
ATOM 2352 C C . HIS A 1 288 ? 3.377 16.369 -8.051 1.00 91.06 288 HIS A C 1
ATOM 2354 O O . HIS A 1 288 ? 3.335 17.554 -7.725 1.00 91.06 288 HIS A O 1
ATOM 2360 N N . ILE A 1 289 ? 2.584 15.863 -8.998 1.00 92.12 289 ILE A N 1
ATOM 2361 C CA . ILE A 1 289 ? 1.745 16.701 -9.869 1.00 92.12 289 ILE A CA 1
ATOM 2362 C C . ILE A 1 289 ? 0.265 16.585 -9.506 1.00 92.12 289 ILE A C 1
ATOM 2364 O O . ILE A 1 289 ? -0.418 17.597 -9.371 1.00 92.12 289 ILE A O 1
ATOM 2368 N N . CYS A 1 290 ? -0.245 15.361 -9.369 1.00 89.81 290 CYS A N 1
ATOM 2369 C CA . CYS A 1 290 ? -1.671 15.109 -9.170 1.00 89.81 290 CYS A CA 1
ATOM 2370 C C . CYS A 1 290 ? -1.895 13.931 -8.199 1.00 89.81 290 CYS A C 1
ATOM 2372 O O . CYS A 1 290 ? -2.214 12.819 -8.639 1.00 89.81 290 CYS A O 1
ATOM 2374 N N . PRO A 1 291 ? -1.743 14.145 -6.875 1.00 87.50 291 PRO A N 1
ATOM 2375 C CA . PRO A 1 291 ? -1.818 13.060 -5.893 1.00 87.50 291 PRO A CA 1
ATOM 2376 C C . PRO A 1 291 ? -3.181 12.363 -5.814 1.00 87.50 291 PRO A C 1
ATOM 2378 O O . PRO A 1 291 ? -3.282 11.188 -5.470 1.00 87.50 291 PRO A O 1
ATOM 2381 N N . GLU A 1 292 ? -4.229 13.088 -6.200 1.00 85.94 292 GLU A N 1
ATOM 2382 C CA . GLU A 1 292 ? -5.623 12.638 -6.219 1.00 85.94 292 GLU A CA 1
ATOM 2383 C C . GLU A 1 292 ? -5.980 11.834 -7.485 1.00 85.94 292 GLU A C 1
ATOM 2385 O O . GLU A 1 292 ? -7.155 11.564 -7.736 1.00 85.94 292 GLU A O 1
ATOM 2390 N N . THR A 1 293 ? -4.993 11.463 -8.315 1.00 86.44 293 THR A N 1
ATOM 2391 C CA . THR A 1 293 ? -5.217 10.651 -9.523 1.00 86.44 293 THR A CA 1
ATOM 2392 C C . THR A 1 293 ? -5.957 9.368 -9.147 1.00 86.44 293 THR A C 1
ATOM 2394 O O . THR A 1 293 ? -5.451 8.559 -8.374 1.00 86.44 293 THR A O 1
ATOM 2397 N N . SER A 1 294 ? -7.152 9.157 -9.697 1.00 86.62 294 SER A N 1
ATOM 2398 C CA . SER A 1 294 ? -7.932 7.935 -9.466 1.00 86.62 294 SER A CA 1
ATOM 2399 C C . SER A 1 294 ? -7.303 6.717 -10.147 1.00 86.62 294 SER A C 1
ATOM 2401 O O . SER A 1 294 ? -6.549 6.840 -11.117 1.00 86.62 294 SER A O 1
ATOM 2403 N N . PHE A 1 295 ? -7.674 5.516 -9.700 1.00 85.06 295 PHE A N 1
ATOM 2404 C CA . PHE A 1 295 ? -7.187 4.276 -10.305 1.00 85.06 295 PHE A CA 1
ATOM 2405 C C . PHE A 1 295 ? -7.525 4.153 -11.804 1.00 85.06 295 PHE A C 1
ATOM 2407 O O . PHE A 1 295 ? -6.705 3.696 -12.599 1.00 85.06 295 PHE A O 1
ATOM 2414 N N . GLU A 1 296 ? -8.703 4.621 -12.225 1.00 84.88 296 GLU A N 1
ATOM 2415 C CA . GLU A 1 296 ? -9.100 4.618 -13.640 1.00 84.88 296 GLU A CA 1
ATOM 2416 C C . GLU A 1 296 ? -8.313 5.632 -14.481 1.00 84.88 296 GLU A C 1
ATOM 2418 O O . GLU A 1 296 ? -7.987 5.359 -15.636 1.00 84.88 296 GLU A O 1
ATOM 2423 N N . GLN A 1 297 ? -7.953 6.786 -13.911 1.00 87.06 297 GLN A N 1
ATOM 2424 C CA . GLN A 1 297 ? -7.056 7.731 -14.582 1.00 87.06 297 GLN A CA 1
ATOM 2425 C C . GLN A 1 297 ? -5.652 7.134 -14.733 1.00 87.06 297 GLN A C 1
ATOM 2427 O O . GLN A 1 297 ? -5.092 7.200 -15.823 1.00 87.06 297 GLN A O 1
ATOM 2432 N N . TYR A 1 298 ? -5.128 6.464 -13.701 1.00 92.19 298 TYR A N 1
ATOM 2433 C CA . TYR A 1 298 ? -3.871 5.714 -13.796 1.00 92.19 298 TYR A CA 1
ATOM 2434 C C . TYR A 1 298 ? -3.884 4.696 -14.947 1.00 92.19 298 TYR A C 1
ATOM 2436 O O . TYR A 1 298 ? -2.942 4.672 -15.739 1.00 92.19 298 TYR A O 1
ATOM 2444 N N . LYS A 1 299 ? -4.945 3.884 -15.082 1.00 90.06 299 LYS A N 1
ATOM 2445 C CA . LYS A 1 299 ? -5.048 2.901 -16.177 1.00 90.06 299 LYS A CA 1
ATOM 2446 C C . LYS A 1 299 ? -4.926 3.563 -17.546 1.00 90.06 299 LYS A C 1
ATOM 2448 O O . LYS A 1 299 ? -4.181 3.075 -18.389 1.00 90.06 299 LYS A O 1
ATOM 2453 N N . ARG A 1 300 ? -5.607 4.698 -17.744 1.00 90.12 300 ARG A N 1
ATOM 2454 C CA . ARG A 1 300 ? -5.541 5.466 -18.997 1.00 90.12 300 ARG A CA 1
ATOM 2455 C C . ARG A 1 300 ? -4.129 5.966 -19.285 1.00 90.12 300 ARG A C 1
ATOM 2457 O O . ARG A 1 300 ? -3.647 5.754 -20.393 1.00 90.12 300 ARG A O 1
ATOM 2464 N N . ILE A 1 301 ? -3.468 6.566 -18.290 1.00 92.56 301 ILE A N 1
ATOM 2465 C CA . ILE A 1 301 ? -2.076 7.028 -18.411 1.00 92.56 301 ILE A CA 1
ATOM 2466 C C . ILE A 1 301 ? -1.175 5.851 -18.795 1.00 92.56 301 ILE A C 1
ATOM 2468 O O . ILE A 1 301 ? -0.408 5.940 -19.749 1.00 92.56 301 ILE A O 1
ATOM 2472 N N . TYR A 1 302 ? -1.290 4.728 -18.084 1.00 92.44 302 TYR A N 1
ATOM 2473 C CA . TYR A 1 302 ? -0.492 3.537 -18.350 1.00 92.44 302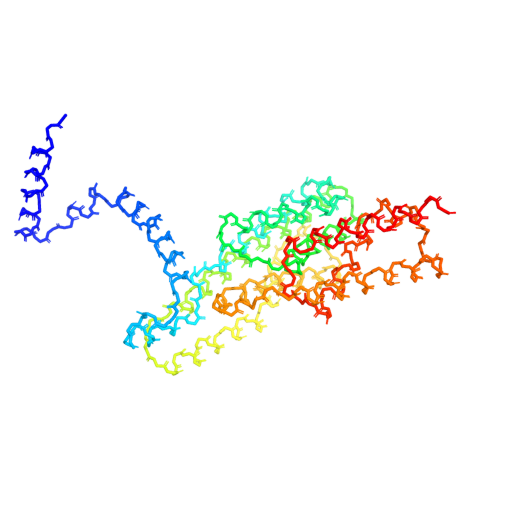 TYR A CA 1
ATOM 2474 C C . TYR A 1 302 ? -0.696 3.021 -19.780 1.00 92.44 302 TYR A C 1
ATOM 2476 O O . TYR A 1 302 ? 0.277 2.829 -20.503 1.00 92.44 302 TYR A O 1
ATOM 2484 N N . ASP A 1 303 ? -1.945 2.850 -20.217 1.00 90.25 303 ASP A N 1
ATOM 2485 C CA . ASP A 1 303 ? -2.252 2.322 -21.548 1.00 90.25 303 ASP A CA 1
ATOM 2486 C C . ASP A 1 303 ? -1.842 3.297 -22.676 1.00 90.25 303 ASP A C 1
ATOM 2488 O O . ASP A 1 303 ? -1.487 2.853 -23.771 1.00 90.25 303 ASP A O 1
ATOM 2492 N N . ASN A 1 304 ? -1.870 4.616 -22.436 1.00 90.69 304 ASN A N 1
ATOM 2493 C CA . ASN A 1 304 ? -1.331 5.622 -23.361 1.00 90.69 304 ASN A CA 1
ATOM 2494 C C . ASN A 1 304 ? 0.201 5.538 -23.451 1.00 90.69 304 ASN A C 1
ATOM 2496 O O . ASN A 1 304 ? 0.754 5.462 -24.549 1.00 90.69 304 ASN A O 1
ATOM 2500 N N . LEU A 1 305 ? 0.893 5.491 -22.307 1.00 90.88 305 LEU A N 1
ATOM 2501 C CA . LEU A 1 305 ? 2.352 5.372 -22.259 1.00 90.88 305 LEU A CA 1
ATOM 2502 C C . LEU A 1 305 ? 2.834 4.081 -22.920 1.00 90.88 305 LEU A C 1
ATOM 2504 O O . LEU A 1 305 ? 3.773 4.120 -23.711 1.00 90.88 305 LEU A O 1
ATOM 2508 N N . SER A 1 306 ? 2.175 2.950 -22.659 1.00 85.81 306 SER A N 1
ATOM 2509 C CA . SER A 1 306 ? 2.501 1.677 -23.305 1.00 85.81 306 SER A CA 1
ATOM 2510 C C . SER A 1 306 ? 2.387 1.757 -24.830 1.00 85.81 306 SER A C 1
ATOM 2512 O O . SER A 1 306 ? 3.264 1.241 -25.523 1.00 85.81 306 SER A O 1
ATOM 2514 N N . ARG A 1 307 ? 1.369 2.446 -25.367 1.00 85.31 307 ARG A N 1
ATOM 2515 C CA . ARG A 1 307 ? 1.239 2.686 -26.815 1.00 85.31 307 ARG A CA 1
ATOM 2516 C C . ARG A 1 307 ? 2.385 3.541 -27.351 1.00 85.31 307 ARG A C 1
ATOM 2518 O O . ARG A 1 307 ? 3.092 3.102 -28.251 1.00 85.31 307 ARG A O 1
ATOM 2525 N N . HIS A 1 308 ? 2.648 4.691 -26.730 1.00 83.75 308 HIS A N 1
ATOM 2526 C CA . HIS A 1 308 ? 3.725 5.589 -27.156 1.00 83.75 308 HIS A CA 1
ATOM 2527 C C . HIS A 1 308 ? 5.116 4.934 -27.112 1.00 83.75 308 HIS A C 1
ATOM 2529 O O . HIS A 1 308 ? 5.949 5.186 -27.980 1.00 83.75 308 HIS A O 1
ATOM 2535 N N . LEU A 1 309 ? 5.385 4.080 -26.121 1.00 79.69 309 LEU A N 1
ATOM 2536 C CA . LEU A 1 309 ? 6.655 3.352 -26.011 1.00 79.69 309 LEU A CA 1
ATOM 2537 C C . LEU A 1 309 ? 6.779 2.243 -27.064 1.00 79.69 309 LEU A C 1
ATOM 2539 O O . LEU A 1 309 ? 7.866 2.032 -27.608 1.00 79.69 309 LEU A O 1
ATOM 2543 N N . THR A 1 310 ? 5.666 1.585 -27.397 1.00 72.44 310 THR A N 1
ATOM 2544 C CA . THR A 1 310 ? 5.616 0.576 -28.464 1.00 72.44 310 THR A CA 1
ATOM 2545 C C . THR A 1 310 ? 5.839 1.211 -29.838 1.00 72.44 310 THR A C 1
ATOM 2547 O O . THR A 1 310 ? 6.638 0.689 -30.610 1.00 72.44 310 THR A O 1
ATOM 2550 N N . ASP A 1 311 ? 5.246 2.374 -30.118 1.00 69.50 311 ASP A N 1
ATOM 2551 C CA . ASP A 1 311 ? 5.426 3.095 -31.392 1.00 69.50 311 ASP A CA 1
ATOM 2552 C C . ASP A 1 311 ? 6.859 3.588 -31.595 1.00 69.50 311 ASP A C 1
ATOM 2554 O O . ASP A 1 311 ? 7.365 3.660 -32.720 1.00 69.50 311 ASP A O 1
ATOM 2558 N N . LEU A 1 312 ? 7.557 3.893 -30.498 1.00 59.53 312 LEU A N 1
ATOM 2559 C CA . LEU A 1 312 ? 8.984 4.131 -30.578 1.00 59.53 312 LEU A CA 1
ATOM 2560 C C . LEU A 1 312 ? 9.676 2.856 -31.084 1.00 59.53 312 LEU A C 1
ATOM 2562 O O . LEU A 1 312 ? 10.562 2.993 -31.915 1.00 59.53 312 LEU A O 1
ATOM 2566 N N . SER A 1 313 ? 9.322 1.644 -30.624 1.00 52.91 313 SER A N 1
ATOM 2567 C CA . SER A 1 313 ? 10.065 0.384 -30.884 1.00 52.91 313 SER A CA 1
ATOM 2568 C C . SER A 1 313 ? 10.140 -0.052 -32.352 1.00 52.91 313 SER A C 1
ATOM 2570 O O . SER A 1 313 ? 11.042 -0.805 -32.706 1.00 52.91 313 SER A O 1
ATOM 2572 N N . SER A 1 314 ? 9.250 0.468 -33.195 1.00 47.91 314 SER A N 1
ATOM 2573 C CA . SER A 1 314 ? 9.193 0.232 -34.644 1.00 47.91 314 SER A CA 1
ATOM 2574 C C . SER A 1 314 ? 10.103 1.137 -35.495 1.00 47.91 314 SER A C 1
ATOM 2576 O O . SER A 1 314 ? 10.088 1.024 -36.720 1.00 47.91 314 SER A O 1
ATOM 2578 N N . LYS A 1 315 ? 10.878 2.029 -34.869 1.00 40.75 315 LYS A N 1
ATOM 2579 C CA . LYS A 1 315 ? 11.951 2.831 -35.478 1.00 40.75 315 LYS A CA 1
ATOM 2580 C C . LYS A 1 315 ? 13.280 2.517 -34.805 1.00 40.75 315 LYS A C 1
ATOM 2582 O O . LYS A 1 315 ? 14.282 2.493 -35.545 1.00 40.75 315 LYS A O 1
#

Secondary structure (DSSP, 8-state):
--HHHHHHHHHHHHHHHHHTT-THHHHHSHHHHHHHHHHHHHHHHHHHHSS-TTSS-HHHHGGG---S-TTHHHHHHHHHHHHHHHHHT-HHHHH-HHHHHHHHHHHHHHTT---BHHHHHHHHHHHHHHHHHTTTS-HHHHHHHHHHHHHHHHHHHHHHHHHHHHHHT----SHHHHHHHHHHHHHHHHHHHHHHHHHHHT-TT----HHHHHHHHHHHHHHHHHHHHHHT--GGG-----HHHHHHHHHHHHHHHHHHHHTTSS-HHHHHH-HHHHHHHHHHHHHHH-TT-BHHHHHHHHHHHHHHHHHHHT-

Radius of gyration: 25.31 Å; chains: 1; bounding box: 77×47×63 Å

Foldseek 3Di:
DDPVVVVVVVVVVVVVCVVVVDCPVCVPCVPPVVVVCVVVVVVVVVVVVVPDPVPDDPVVVVVPPLLFPDLCLLVLLVLLLVLLVVQLVDVVLLQPVVNSLVVQQVSCVVVVQFDASLRSVLSSVLSNLLQVQLVPPDPVLSVLQSVLLSVLSVVLSVVVSVVLVVLSPDDDDDPVSVVVSVVVVVVCLVCLLVSSVVSSVVSPSNDGDPVSSVSSSVSSSVSSVVSVCSRSDDPVPLDPDPVVLLVQLLVQLLVVVVVCCVVVVDPLVRVLVRLCSSLVSSSVSCVPRPVRHGPVSSVVSSVVSNVVSVVVVVD

pLDDT: mean 75.85, std 20.73, range [29.8, 96.88]

Organism: Plasmodium relictum (NCBI:txid85471)

Sequence (315 aa):
MNLLRAFNLLLVSNLVAFIHNTSLLSSLFKDSFILNNYELGFNMRRNLAEISSKSLEPGIREHRGNFFTRGLLKTYLSLEGLLHEKILRNPHHLNNMKYSLSLINEAFSREGITLSFIEVANIYYRVDEVNKMQQYHSPDRKRINIQHILSAQKELFVEYSEVYDEVVNIRGGGESKEIFIIGILNGMEEKLGHIIDLKLRSRTDLRLNGSEFSRLKYEMKESISNAVIVDRRDPSRHKKRDDKGVSMVEEAALRKLKEYIDSGKYDKKTICNDQKIVIKEIYSSCYHICPETSFEQYKRIYDNLSRHLTDLSSK